Protein AF-A0A3P7J684-F1 (afdb_monomer_lite)

Organism: Strongylus vulgaris (NCBI:txid40348)

Structure (mmCIF, N/CA/C/O backbone):
data_AF-A0A3P7J684-F1
#
_entry.id   AF-A0A3P7J684-F1
#
loop_
_atom_site.group_PDB
_atom_site.id
_atom_site.type_symbol
_atom_site.label_atom_id
_atom_site.label_alt_id
_atom_site.label_comp_id
_atom_site.label_asym_id
_atom_site.label_entity_id
_atom_site.label_seq_id
_atom_site.pdbx_PDB_ins_code
_atom_site.Cartn_x
_atom_site.Cartn_y
_atom_site.Cartn_z
_atom_site.occupancy
_atom_site.B_iso_or_equiv
_atom_site.auth_seq_id
_atom_site.auth_comp_id
_atom_site.auth_asym_id
_atom_site.auth_atom_id
_atom_site.pdbx_PDB_model_num
ATOM 1 N N . MET A 1 1 ? 25.176 0.300 -1.828 1.00 60.97 1 MET A N 1
ATOM 2 C CA . MET A 1 1 ? 23.854 -0.356 -1.733 1.00 60.97 1 MET A CA 1
ATOM 3 C C . MET A 1 1 ? 22.880 0.026 -2.860 1.00 60.97 1 MET A C 1
ATOM 5 O O . MET A 1 1 ? 22.670 -0.800 -3.734 1.00 60.97 1 MET A O 1
ATOM 9 N N . ILE A 1 2 ? 22.306 1.243 -2.920 1.00 75.31 2 ILE A N 1
ATOM 10 C CA . ILE A 1 2 ? 21.299 1.603 -3.959 1.00 75.31 2 ILE A CA 1
ATOM 11 C C . ILE A 1 2 ? 21.864 1.549 -5.388 1.00 75.31 2 ILE A C 1
ATOM 13 O O . ILE A 1 2 ? 21.272 0.940 -6.278 1.00 75.31 2 ILE A O 1
ATOM 17 N N . ILE A 1 3 ? 23.039 2.149 -5.603 1.00 76.88 3 ILE A N 1
ATOM 18 C CA . ILE A 1 3 ? 23.685 2.168 -6.923 1.00 76.88 3 ILE A CA 1
ATOM 19 C C . ILE A 1 3 ? 24.099 0.766 -7.370 1.00 76.88 3 ILE A C 1
ATOM 21 O O . ILE A 1 3 ? 23.879 0.418 -8.524 1.00 76.88 3 ILE A O 1
ATOM 25 N N . GLU A 1 4 ? 24.614 -0.065 -6.465 1.00 80.06 4 GLU A N 1
ATOM 26 C CA . GLU A 1 4 ? 24.932 -1.471 -6.756 1.00 80.06 4 GLU A CA 1
ATOM 27 C C . GLU A 1 4 ? 23.680 -2.245 -7.187 1.00 80.06 4 GLU A C 1
ATOM 29 O O . GLU A 1 4 ? 23.709 -2.929 -8.207 1.00 80.06 4 GLU A O 1
ATOM 34 N N . GLY A 1 5 ? 22.548 -2.052 -6.497 1.00 78.25 5 GLY A N 1
ATOM 35 C CA . GLY A 1 5 ? 21.267 -2.644 -6.892 1.00 78.25 5 GLY A CA 1
ATOM 36 C C . GLY A 1 5 ? 20.813 -2.225 -8.296 1.00 78.25 5 GLY A C 1
ATOM 37 O O . GLY A 1 5 ? 20.325 -3.051 -9.063 1.00 78.25 5 GLY A O 1
ATOM 38 N N . CYS A 1 6 ? 21.028 -0.964 -8.682 1.00 84.81 6 CYS A N 1
ATOM 39 C CA . CYS A 1 6 ? 20.694 -0.480 -10.029 1.00 84.81 6 CYS A CA 1
ATOM 40 C C . CYS A 1 6 ? 21.642 -1.012 -11.114 1.00 84.81 6 CYS A C 1
ATOM 42 O O . CYS A 1 6 ? 21.224 -1.252 -12.253 1.00 84.81 6 CYS A O 1
ATOM 44 N N . LEU A 1 7 ? 22.924 -1.175 -10.779 1.00 87.19 7 LEU A N 1
ATOM 45 C CA . LEU A 1 7 ? 23.930 -1.732 -11.683 1.00 87.19 7 LEU A CA 1
ATOM 46 C C . LEU A 1 7 ? 23.705 -3.228 -11.920 1.00 87.19 7 LEU A C 1
ATOM 48 O O . LEU A 1 7 ? 23.900 -3.682 -13.043 1.00 87.19 7 LEU A O 1
ATOM 52 N N . ARG A 1 8 ? 23.200 -3.953 -10.916 1.00 93.88 8 ARG A N 1
ATOM 53 C CA . ARG A 1 8 ? 22.817 -5.365 -11.036 1.00 93.88 8 ARG A CA 1
ATOM 54 C C . ARG A 1 8 ? 21.613 -5.589 -11.955 1.00 93.88 8 ARG A C 1
ATOM 56 O O . ARG A 1 8 ? 21.495 -6.637 -12.577 1.00 93.88 8 ARG A O 1
ATOM 63 N N . CYS A 1 9 ? 20.711 -4.611 -12.066 1.00 95.94 9 CYS A N 1
ATOM 64 C CA . CYS A 1 9 ? 19.545 -4.726 -12.939 1.00 95.94 9 CYS A CA 1
ATOM 65 C C . CYS A 1 9 ? 19.956 -4.899 -14.412 1.00 95.94 9 CYS A C 1
ATOM 67 O O . CYS A 1 9 ? 20.604 -4.019 -14.989 1.00 95.94 9 CYS A O 1
ATOM 69 N N . LEU A 1 10 ? 19.473 -5.985 -15.031 1.00 96.25 10 LEU A N 1
ATOM 70 C CA . LEU A 1 10 ? 19.730 -6.349 -16.432 1.00 96.25 10 LEU A CA 1
ATOM 71 C C . LEU A 1 10 ? 19.114 -5.388 -17.457 1.00 96.25 10 LEU A C 1
ATOM 73 O O . LEU A 1 10 ? 19.461 -5.451 -18.632 1.00 96.25 10 LEU A O 1
ATOM 77 N N . LYS A 1 11 ? 18.186 -4.515 -17.037 1.00 95.94 11 LYS A N 1
ATOM 78 C CA . LYS A 1 11 ? 17.491 -3.557 -17.920 1.00 95.94 11 LYS A CA 1
ATOM 79 C C . LYS A 1 11 ? 16.834 -4.263 -19.121 1.00 95.94 11 LYS A C 1
ATOM 81 O O . LYS A 1 11 ? 16.956 -3.818 -20.264 1.00 95.94 11 LYS A O 1
ATOM 86 N N . CYS A 1 12 ? 16.149 -5.372 -18.831 1.00 97.62 12 CYS A N 1
ATOM 87 C CA . CYS A 1 12 ? 15.554 -6.289 -19.804 1.00 97.62 12 CYS A CA 1
ATOM 88 C C . CYS A 1 12 ? 14.721 -5.562 -20.869 1.00 97.62 12 CYS A C 1
ATOM 90 O O . CYS A 1 12 ? 13.984 -4.628 -20.558 1.00 97.62 12 CYS A O 1
ATOM 92 N N . ALA A 1 13 ? 14.795 -6.013 -22.120 1.00 96.50 13 ALA A N 1
ATOM 93 C CA . ALA A 1 13 ? 13.769 -5.683 -23.105 1.00 96.50 13 ALA A CA 1
ATOM 94 C C . ALA A 1 13 ? 12.439 -6.346 -22.710 1.00 96.50 13 ALA A C 1
ATOM 96 O O . ALA A 1 13 ? 12.461 -7.422 -22.116 1.00 96.50 13 ALA A O 1
ATOM 97 N N . ASP A 1 14 ? 11.315 -5.691 -23.025 1.00 95.75 14 ASP A N 1
ATOM 98 C CA . ASP A 1 14 ? 9.961 -6.209 -22.775 1.00 95.75 14 ASP A CA 1
ATOM 99 C C . ASP A 1 14 ? 9.784 -6.771 -21.346 1.00 95.75 14 ASP A C 1
ATOM 101 O O . ASP A 1 14 ? 9.411 -7.926 -21.123 1.00 95.75 14 ASP A O 1
ATOM 105 N N . ALA A 1 15 ? 10.176 -5.954 -20.364 1.00 97.88 15 ALA A N 1
ATOM 106 C CA . ALA A 1 15 ? 10.492 -6.421 -19.024 1.00 97.88 15 ALA A CA 1
ATOM 107 C C . ALA A 1 15 ? 9.270 -7.052 -18.315 1.00 97.88 15 ALA A C 1
ATOM 109 O O . ALA A 1 15 ? 8.249 -6.382 -18.133 1.00 97.88 15 ALA A O 1
ATOM 110 N N . PRO A 1 16 ? 9.365 -8.302 -17.821 1.00 98.19 16 PRO A N 1
ATOM 111 C CA . PRO A 1 16 ? 8.244 -8.970 -17.147 1.00 98.19 16 PRO A CA 1
ATOM 112 C C . PRO A 1 16 ? 7.826 -8.274 -15.845 1.00 98.19 16 PRO A C 1
ATOM 114 O O . PRO A 1 16 ? 6.645 -8.268 -15.494 1.00 98.19 16 PRO A O 1
ATOM 117 N N . CYS A 1 17 ? 8.767 -7.602 -15.177 1.00 98.00 17 CYS A N 1
ATOM 118 C CA . CYS A 1 17 ? 8.484 -6.800 -13.992 1.00 98.00 17 CYS A CA 1
ATOM 119 C C . CYS A 1 17 ? 7.581 -5.589 -14.278 1.00 98.00 17 CYS A C 1
ATOM 121 O O . CYS A 1 17 ? 6.798 -5.209 -13.410 1.00 98.00 17 CYS A O 1
ATOM 123 N N . GLN A 1 18 ? 7.650 -5.008 -15.483 1.00 98.38 18 GLN A N 1
ATOM 124 C CA . GLN A 1 18 ? 6.727 -3.956 -15.914 1.00 98.38 18 GLN A CA 1
ATOM 125 C C . GLN A 1 18 ? 5.336 -4.535 -16.176 1.00 98.38 18 GLN A C 1
ATOM 127 O O . GLN A 1 18 ? 4.361 -3.980 -15.688 1.00 98.38 18 GLN A O 1
ATOM 132 N N . LYS A 1 19 ? 5.246 -5.678 -16.870 1.00 98.00 19 LYS A N 1
ATOM 133 C CA . LYS A 1 19 ? 3.968 -6.357 -17.173 1.00 98.00 19 LYS A CA 1
ATOM 134 C C . LYS A 1 19 ? 3.208 -6.818 -15.930 1.00 98.00 19 LYS A C 1
ATOM 136 O O . LYS A 1 19 ? 1.987 -6.902 -15.948 1.00 98.00 19 LYS A O 1
ATOM 141 N N . SER A 1 20 ? 3.937 -7.145 -14.867 1.00 98.00 20 SER A N 1
ATOM 142 C CA . SER A 1 20 ? 3.359 -7.570 -13.587 1.00 98.00 20 SER A CA 1
ATOM 143 C C . SER A 1 20 ? 3.104 -6.395 -12.638 1.00 98.00 20 SER A C 1
ATOM 145 O O . SER A 1 20 ? 2.649 -6.589 -11.512 1.00 98.00 20 SER A O 1
ATOM 147 N N . CYS A 1 21 ? 3.413 -5.165 -13.059 1.00 98.06 21 CYS A N 1
ATOM 148 C CA . CYS A 1 21 ? 3.085 -3.959 -12.316 1.00 98.06 21 CYS A CA 1
ATOM 149 C C . CYS A 1 21 ? 1.672 -3.491 -12.702 1.00 98.06 21 CYS A C 1
ATOM 151 O O . CYS A 1 21 ? 1.448 -3.169 -13.865 1.00 98.06 21 CYS A O 1
ATOM 153 N N . PRO A 1 22 ? 0.727 -3.342 -11.755 1.00 97.81 22 PRO A N 1
ATOM 154 C CA . PRO A 1 22 ? -0.636 -2.910 -12.080 1.00 97.81 22 PRO A CA 1
ATOM 155 C C . PRO A 1 22 ? -0.728 -1.537 -12.761 1.00 97.81 22 PRO A C 1
ATOM 157 O O . PRO A 1 22 ? -1.677 -1.275 -13.493 1.00 97.81 22 PRO A O 1
ATOM 160 N N . THR A 1 23 ? 0.248 -0.656 -12.525 1.00 97.06 23 THR A N 1
ATOM 161 C CA . THR A 1 23 ? 0.340 0.659 -13.179 1.00 97.06 23 THR A CA 1
ATOM 162 C C . THR A 1 23 ? 1.294 0.664 -14.374 1.00 97.06 23 THR A C 1
ATOM 164 O O . THR A 1 23 ? 1.588 1.732 -14.892 1.00 97.06 23 THR A O 1
ATOM 167 N N . GLN A 1 24 ? 1.803 -0.499 -14.797 1.00 97.38 24 GLN A N 1
ATOM 168 C CA . GLN A 1 24 ? 2.687 -0.666 -15.957 1.00 97.38 24 GLN A CA 1
ATOM 169 C C . GLN A 1 24 ? 3.950 0.214 -15.922 1.00 97.38 24 GLN A C 1
ATOM 171 O O . GLN A 1 24 ? 4.444 0.621 -16.974 1.00 97.38 24 GLN A O 1
ATOM 176 N N . LEU A 1 25 ? 4.485 0.474 -14.718 1.00 96.88 25 LEU A N 1
ATOM 177 C CA . LEU A 1 25 ? 5.679 1.304 -14.519 1.00 96.88 25 LEU A CA 1
ATOM 178 C C . LEU A 1 25 ? 6.837 0.833 -15.399 1.00 96.88 25 LEU A C 1
ATOM 180 O O . LEU A 1 25 ? 7.193 -0.348 -15.366 1.00 96.88 25 LEU A O 1
ATOM 184 N N . ASP A 1 26 ? 7.487 1.755 -16.109 1.00 97.19 26 ASP A N 1
ATOM 185 C CA . ASP A 1 26 ? 8.707 1.450 -16.865 1.00 97.19 26 ASP A CA 1
ATOM 186 C C . ASP A 1 26 ? 9.909 1.245 -15.921 1.00 97.19 26 ASP A C 1
ATOM 188 O O . ASP A 1 26 ? 10.748 2.126 -15.695 1.00 97.19 26 ASP A O 1
ATOM 192 N N . VAL A 1 27 ? 9.973 0.041 -15.341 1.00 97.00 27 VAL A N 1
ATOM 193 C CA . VAL A 1 27 ? 11.008 -0.379 -14.384 1.00 97.00 27 VAL A CA 1
ATOM 194 C C . VAL A 1 27 ? 12.403 -0.260 -14.981 1.00 97.00 27 VAL A C 1
ATOM 196 O O . VAL A 1 27 ? 13.345 0.168 -14.307 1.00 97.00 27 VAL A O 1
ATOM 199 N N . LYS A 1 28 ? 12.545 -0.607 -16.262 1.00 96.19 28 LYS A N 1
ATOM 200 C CA . LYS A 1 28 ? 13.815 -0.495 -16.976 1.00 96.19 28 LYS A CA 1
ATOM 201 C C . LYS A 1 28 ? 14.270 0.959 -17.004 1.00 96.19 28 LYS A C 1
ATOM 203 O O . LYS A 1 28 ? 15.424 1.240 -16.663 1.00 96.19 28 LYS A O 1
ATOM 208 N N . ALA A 1 29 ? 13.396 1.866 -17.430 1.00 94.81 29 ALA A N 1
ATOM 209 C CA . ALA A 1 29 ? 13.752 3.257 -17.637 1.00 94.81 29 ALA A CA 1
ATOM 210 C C . ALA A 1 29 ? 14.079 3.962 -16.319 1.00 94.81 29 ALA A C 1
ATOM 212 O O . ALA A 1 29 ? 15.140 4.588 -16.234 1.00 94.81 29 ALA A O 1
ATOM 213 N N . PHE A 1 30 ? 13.264 3.801 -15.269 1.00 94.50 30 PHE A N 1
ATOM 214 C CA . PHE A 1 30 ? 13.544 4.502 -14.013 1.00 94.50 30 PHE A CA 1
ATOM 215 C C . PHE A 1 30 ? 14.808 3.974 -13.326 1.00 94.50 30 PHE A C 1
ATOM 217 O O . PHE A 1 30 ? 15.614 4.776 -12.856 1.00 94.50 30 PHE A O 1
ATOM 224 N N . ILE A 1 31 ? 15.063 2.657 -13.327 1.00 94.62 31 ILE A N 1
ATOM 225 C CA . ILE A 1 31 ? 16.311 2.111 -12.760 1.00 94.62 31 ILE A CA 1
ATOM 226 C C . ILE A 1 31 ? 17.522 2.579 -13.575 1.00 94.62 31 ILE A C 1
ATOM 228 O O . ILE A 1 31 ? 18.570 2.897 -13.007 1.00 94.62 31 ILE A O 1
ATOM 232 N N . THR A 1 32 ? 17.377 2.684 -14.899 1.00 93.06 32 THR A N 1
ATOM 233 C CA . THR A 1 32 ? 18.419 3.252 -15.766 1.00 93.06 32 THR A CA 1
ATOM 234 C C . THR A 1 32 ? 18.719 4.700 -15.380 1.00 93.06 32 THR A C 1
ATOM 236 O O . THR A 1 32 ? 19.885 5.046 -15.187 1.00 93.06 32 THR A O 1
ATOM 239 N N . SER A 1 33 ? 17.686 5.520 -15.167 1.00 90.12 33 SER A N 1
ATOM 240 C CA . SER A 1 33 ? 17.821 6.907 -14.703 1.00 90.12 33 SER A CA 1
ATOM 241 C C . SER A 1 33 ? 18.553 7.009 -13.359 1.00 90.12 33 SER A C 1
ATOM 243 O O . SER A 1 33 ? 19.437 7.854 -13.220 1.00 90.12 33 SER A O 1
ATOM 245 N N . ILE A 1 34 ? 18.280 6.110 -12.405 1.00 87.44 34 ILE A N 1
ATOM 246 C CA . ILE A 1 34 ? 19.010 6.052 -11.122 1.00 87.44 34 ILE A CA 1
ATOM 247 C C . ILE A 1 34 ? 20.487 5.671 -11.340 1.00 87.44 34 ILE A C 1
ATOM 249 O O . ILE A 1 34 ? 21.373 6.233 -10.696 1.00 87.44 34 ILE A O 1
ATOM 253 N N . SER A 1 35 ? 20.770 4.729 -12.248 1.00 84.38 35 SER A N 1
ATOM 254 C CA . SER A 1 35 ? 22.137 4.253 -12.516 1.00 84.38 35 SER A CA 1
ATOM 255 C C . SER A 1 35 ? 23.008 5.235 -13.308 1.00 84.38 35 SER A C 1
ATOM 257 O O . SER A 1 35 ? 24.235 5.206 -13.187 1.00 84.38 35 SER A O 1
ATOM 259 N N . ASN A 1 36 ? 22.396 6.112 -14.108 1.00 78.50 36 ASN A N 1
ATOM 260 C CA . ASN A 1 36 ? 23.119 7.027 -14.983 1.00 78.50 36 ASN A CA 1
ATOM 261 C C . ASN A 1 36 ? 23.748 8.179 -14.188 1.00 78.50 36 ASN A C 1
ATOM 263 O O . ASN A 1 36 ? 23.069 8.924 -13.478 1.00 78.50 36 ASN A O 1
ATOM 267 N N . LYS A 1 37 ? 25.060 8.368 -14.362 1.00 62.38 37 LYS A N 1
ATOM 268 C CA . LYS A 1 37 ? 25.759 9.592 -13.951 1.00 62.38 37 LYS A CA 1
ATOM 269 C C . LYS A 1 37 ? 25.415 10.685 -14.967 1.00 62.38 37 LYS A C 1
ATOM 271 O O . LYS A 1 37 ? 25.600 10.471 -16.162 1.00 62.38 37 LYS A O 1
ATOM 276 N N . GLY A 1 38 ? 24.904 11.829 -14.516 1.00 53.78 38 GLY A N 1
ATOM 277 C CA . GLY A 1 38 ? 24.641 12.970 -15.392 1.00 53.78 38 GLY A CA 1
ATOM 278 C C . GLY A 1 38 ? 25.913 13.456 -16.096 1.00 53.78 38 GLY A C 1
ATOM 279 O O . GLY A 1 38 ? 27.004 13.413 -15.527 1.00 53.78 38 GLY A O 1
ATOM 280 N N . SER A 1 39 ? 25.759 13.918 -17.338 1.00 43.47 39 SER A N 1
ATOM 281 C CA . SER A 1 39 ? 26.811 14.536 -18.150 1.00 43.47 39 SER A CA 1
ATOM 282 C C . SER A 1 39 ? 26.615 16.050 -18.153 1.00 43.47 39 SER A C 1
ATOM 284 O O . SER A 1 39 ? 26.123 16.612 -19.126 1.00 43.47 39 SER A O 1
ATOM 286 N N . LEU A 1 40 ? 26.958 16.718 -17.053 1.00 46.69 40 LEU A N 1
ATOM 287 C CA . LEU A 1 40 ? 27.169 18.164 -17.059 1.00 46.69 40 LEU A CA 1
ATOM 288 C C . LEU A 1 40 ? 28.547 18.446 -16.460 1.00 46.69 40 LEU A C 1
ATOM 290 O O . LEU A 1 40 ? 28.937 17.841 -15.465 1.00 46.69 40 LEU A O 1
ATOM 294 N N . TYR A 1 41 ? 29.270 19.374 -17.085 1.00 48.28 41 TYR A N 1
ATOM 295 C CA . TYR A 1 41 ? 30.654 19.786 -16.802 1.00 48.28 41 TYR A CA 1
ATOM 296 C C . TYR A 1 41 ? 30.892 20.272 -15.352 1.00 48.28 41 TYR A C 1
ATOM 298 O O . TYR A 1 41 ? 32.017 20.554 -14.954 1.00 48.28 41 TYR A O 1
ATOM 306 N N . ILE A 1 42 ? 29.834 20.354 -14.541 1.00 47.09 42 ILE A N 1
ATOM 307 C CA . ILE A 1 42 ? 29.836 20.865 -13.176 1.00 47.09 42 ILE A CA 1
ATOM 308 C C . ILE A 1 42 ? 28.996 19.893 -12.326 1.00 47.09 42 ILE A C 1
ATOM 310 O O . ILE A 1 42 ? 27.776 19.971 -12.293 1.00 47.09 42 ILE A O 1
ATOM 314 N N . GLN A 1 43 ? 29.682 18.963 -11.654 1.00 39.78 43 GLN A N 1
ATOM 315 C CA . GLN A 1 43 ? 29.180 18.001 -10.655 1.00 39.78 43 GLN A CA 1
ATOM 316 C C . GLN A 1 43 ? 28.363 16.777 -11.137 1.00 39.78 43 GLN A C 1
ATOM 318 O O . GLN A 1 43 ? 27.332 16.849 -11.800 1.00 39.78 43 GLN A O 1
ATOM 323 N N . ARG A 1 44 ? 28.843 15.599 -10.707 1.00 48.50 44 ARG A N 1
ATOM 324 C CA . ARG A 1 44 ? 28.264 14.259 -10.895 1.00 48.50 44 ARG A CA 1
ATOM 325 C C . ARG A 1 44 ? 26.947 14.092 -10.117 1.00 48.50 44 ARG A C 1
ATOM 327 O O . ARG A 1 44 ? 26.946 13.474 -9.056 1.00 48.50 44 ARG A O 1
ATOM 334 N N . PHE A 1 45 ? 25.830 14.577 -10.644 1.00 55.31 45 PHE A N 1
ATOM 335 C CA . PHE A 1 45 ? 24.510 14.230 -10.108 1.00 55.31 45 PHE A CA 1
ATOM 336 C C . PHE A 1 45 ? 23.923 13.032 -10.864 1.00 55.31 45 PHE A C 1
ATOM 338 O O . PHE A 1 45 ? 23.897 13.008 -12.094 1.00 55.31 45 PHE A O 1
ATOM 345 N N . GLN A 1 46 ? 23.489 12.002 -10.137 1.00 67.00 46 GLN A N 1
ATOM 346 C CA . GLN A 1 46 ? 22.661 10.934 -10.705 1.00 67.00 46 GLN A CA 1
ATOM 347 C C . GLN A 1 46 ? 21.271 11.476 -11.067 1.00 67.00 46 GLN A C 1
ATOM 349 O O . GLN A 1 46 ? 20.755 12.374 -10.397 1.00 67.00 46 GLN A O 1
ATOM 354 N N . ASN A 1 47 ? 20.650 10.936 -12.120 1.00 80.75 47 ASN A N 1
ATOM 355 C CA . ASN A 1 47 ? 19.365 11.424 -12.637 1.00 80.75 47 ASN A CA 1
ATOM 356 C C . ASN A 1 47 ? 18.158 10.899 -11.831 1.00 80.75 47 ASN A C 1
ATOM 358 O O . ASN A 1 47 ? 17.230 10.285 -12.365 1.00 80.75 47 ASN A O 1
ATOM 362 N N . TYR A 1 48 ? 18.160 11.157 -10.524 1.00 84.69 48 TYR A N 1
ATOM 363 C CA . TYR A 1 48 ? 17.073 10.771 -9.623 1.00 84.69 48 TYR A CA 1
ATOM 364 C C . TYR A 1 48 ? 15.768 11.491 -9.957 1.00 84.69 48 TYR A C 1
ATOM 366 O O . TYR A 1 48 ? 14.704 10.882 -9.925 1.00 84.69 48 TYR A O 1
ATOM 374 N N . TYR A 1 49 ? 15.850 12.760 -10.366 1.00 83.94 49 TYR A N 1
ATOM 375 C CA . TYR A 1 49 ? 14.684 13.516 -10.816 1.00 83.94 49 TYR A CA 1
ATOM 376 C C . TYR A 1 49 ? 14.020 12.872 -12.042 1.00 83.94 49 TYR A C 1
ATOM 378 O O . TYR A 1 49 ? 12.799 12.736 -12.083 1.00 83.94 49 TYR A O 1
ATOM 386 N N . GLY A 1 50 ? 14.810 12.426 -13.025 1.00 86.88 50 GLY A N 1
ATOM 387 C CA . GLY A 1 50 ? 14.299 11.700 -14.187 1.00 86.88 50 GLY A CA 1
ATOM 388 C C . GLY A 1 50 ? 13.624 10.386 -13.802 1.00 86.88 50 GLY A C 1
ATOM 389 O O . GLY A 1 50 ? 12.536 10.103 -14.301 1.00 86.88 50 GLY A O 1
ATOM 390 N N . ALA A 1 51 ? 14.210 9.636 -12.863 1.00 90.75 51 ALA A N 1
ATOM 391 C CA . ALA A 1 51 ? 13.602 8.417 -12.330 1.00 90.75 51 ALA A CA 1
ATOM 392 C C . ALA A 1 51 ? 12.263 8.705 -11.631 1.00 90.75 51 ALA A C 1
ATOM 394 O O . ALA A 1 51 ? 11.256 8.072 -11.940 1.00 90.75 51 ALA A O 1
ATOM 395 N N . ALA A 1 52 ? 12.224 9.706 -10.748 1.00 90.62 52 ALA A N 1
ATOM 396 C CA . ALA A 1 52 ? 11.009 10.122 -10.052 1.00 90.62 52 ALA A CA 1
ATOM 397 C C . ALA A 1 52 ? 9.917 10.562 -11.032 1.00 90.62 52 ALA A C 1
ATOM 399 O O . ALA A 1 52 ? 8.759 10.185 -10.883 1.00 90.62 52 ALA A O 1
ATOM 400 N N . ARG A 1 53 ? 10.283 11.332 -12.065 1.00 90.56 53 ARG A N 1
ATOM 401 C CA . ARG A 1 53 ? 9.354 11.791 -13.102 1.00 90.56 53 ARG A CA 1
ATOM 402 C C . ARG A 1 53 ? 8.749 10.625 -13.884 1.00 90.56 53 ARG A C 1
ATOM 404 O O . ARG A 1 53 ? 7.553 10.666 -14.151 1.00 90.56 53 ARG A O 1
ATOM 411 N N . GLN A 1 54 ? 9.550 9.616 -14.227 1.00 92.12 54 GLN A N 1
ATOM 412 C CA . GLN A 1 54 ? 9.077 8.394 -14.889 1.00 92.12 54 GLN A CA 1
ATOM 413 C C . GLN A 1 54 ? 8.140 7.591 -13.984 1.00 92.12 54 GLN A C 1
ATOM 415 O O . GLN A 1 54 ? 7.089 7.149 -14.417 1.00 92.12 54 GLN A O 1
ATOM 420 N N . ILE A 1 55 ? 8.463 7.454 -12.699 1.00 94.94 55 ILE A N 1
ATOM 421 C CA . ILE A 1 55 ? 7.577 6.745 -11.769 1.00 94.94 55 ILE A CA 1
ATOM 422 C C . ILE A 1 55 ? 6.244 7.491 -11.616 1.00 94.94 55 ILE A C 1
ATOM 424 O O . ILE A 1 55 ? 5.168 6.900 -11.694 1.00 94.94 55 ILE A O 1
ATOM 428 N N . LEU A 1 56 ? 6.307 8.807 -11.407 1.00 93.31 56 LEU A N 1
ATOM 429 C CA . LEU A 1 56 ? 5.131 9.632 -11.149 1.00 93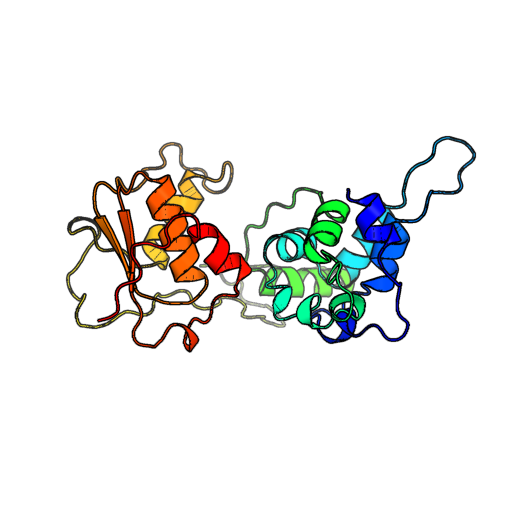.31 56 LEU A CA 1
ATOM 430 C C . LEU A 1 56 ? 4.270 9.857 -12.398 1.00 93.31 56 LEU A C 1
ATOM 432 O O . LEU A 1 56 ? 3.097 10.208 -12.244 1.00 93.31 56 LEU A O 1
ATOM 436 N N . SER A 1 57 ? 4.796 9.665 -13.616 1.00 92.56 57 SER A N 1
ATOM 437 C CA . SER A 1 57 ? 3.976 9.728 -14.833 1.00 92.56 57 SER A CA 1
ATOM 438 C C . SER A 1 57 ? 2.929 8.624 -14.852 1.00 92.56 57 SER A C 1
ATOM 440 O O . SER A 1 57 ? 1.772 8.915 -15.152 1.00 92.56 57 SER A O 1
ATOM 442 N N . ASP A 1 58 ? 3.294 7.418 -14.427 1.00 94.38 58 ASP A N 1
ATOM 443 C CA . ASP A 1 58 ? 2.404 6.255 -14.501 1.00 94.38 58 ASP A CA 1
ATOM 444 C C . ASP A 1 58 ? 1.674 6.022 -13.172 1.00 94.38 58 ASP A C 1
ATOM 446 O O . ASP A 1 58 ? 0.537 5.554 -13.143 1.00 94.38 58 ASP A O 1
ATOM 450 N N . ASN A 1 59 ? 2.303 6.395 -12.053 1.00 95.19 59 ASN A N 1
ATOM 451 C CA . ASN A 1 59 ? 1.754 6.211 -10.718 1.00 95.19 59 ASN A CA 1
ATOM 452 C C . ASN A 1 59 ? 1.911 7.479 -9.855 1.00 95.19 59 ASN A C 1
ATOM 454 O O . ASN A 1 59 ? 2.967 7.694 -9.252 1.00 95.19 59 ASN A O 1
ATOM 458 N N . PRO A 1 60 ? 0.846 8.291 -9.699 1.00 92.94 60 PRO A N 1
ATOM 459 C CA . PRO A 1 60 ? 0.857 9.483 -8.845 1.00 92.94 60 PRO A CA 1
ATOM 460 C C . PRO A 1 60 ? 1.201 9.217 -7.367 1.00 92.94 60 PRO A C 1
ATOM 462 O O . PRO A 1 60 ? 1.539 10.144 -6.635 1.00 92.94 60 PRO A O 1
ATOM 465 N N . LEU A 1 61 ? 1.129 7.959 -6.921 1.00 93.69 61 LEU A N 1
ATOM 466 C CA . LEU A 1 61 ? 1.422 7.510 -5.558 1.00 93.69 61 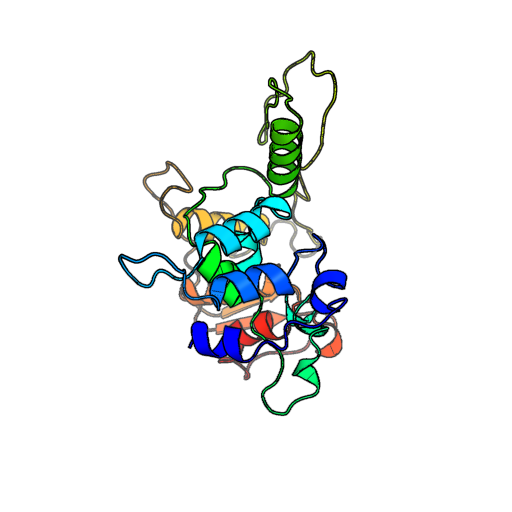LEU A CA 1
ATOM 467 C C . LEU A 1 61 ? 2.756 6.750 -5.485 1.00 93.69 61 LEU A C 1
ATOM 469 O O . LEU A 1 61 ? 2.939 5.893 -4.618 1.00 93.69 61 LEU A O 1
ATOM 473 N N . GLY A 1 62 ? 3.690 7.069 -6.389 1.00 93.88 62 GLY A N 1
ATOM 474 C CA . GLY A 1 62 ? 4.974 6.388 -6.560 1.00 93.88 62 GLY A CA 1
ATOM 475 C C . GLY A 1 62 ? 5.722 6.109 -5.255 1.00 93.88 62 GLY A C 1
ATOM 476 O O . GLY A 1 62 ? 6.112 4.968 -5.021 1.00 93.88 62 GLY A O 1
ATOM 477 N N . LEU A 1 63 ? 5.854 7.099 -4.365 1.00 93.31 63 LEU A N 1
ATOM 478 C CA . LEU A 1 63 ? 6.526 6.910 -3.073 1.00 93.31 63 LEU A CA 1
ATOM 479 C C . LEU A 1 63 ? 5.801 5.895 -2.179 1.00 93.31 63 LEU A C 1
ATOM 481 O O . LEU A 1 63 ? 6.427 4.982 -1.649 1.00 93.31 63 LEU A O 1
ATOM 485 N N . THR A 1 64 ? 4.480 6.033 -2.022 1.00 92.81 64 THR A N 1
ATOM 486 C CA . THR A 1 64 ? 3.674 5.112 -1.211 1.00 92.81 64 THR A CA 1
ATOM 487 C C . THR A 1 64 ? 3.805 3.691 -1.741 1.00 92.81 64 THR A C 1
ATOM 489 O O . THR A 1 64 ? 4.167 2.797 -0.985 1.00 92.81 64 THR A O 1
ATOM 492 N N . CYS A 1 65 ? 3.599 3.490 -3.044 1.00 95.56 65 CYS A N 1
ATOM 493 C CA . CYS A 1 65 ? 3.729 2.179 -3.677 1.00 95.56 65 CYS A CA 1
ATOM 494 C C . CYS A 1 65 ? 5.142 1.595 -3.541 1.00 95.56 65 CYS A C 1
ATOM 496 O O . CYS A 1 65 ? 5.272 0.406 -3.276 1.00 95.56 65 CYS A O 1
ATOM 498 N N . GLY A 1 66 ? 6.195 2.414 -3.621 1.00 94.88 66 GLY A N 1
ATOM 499 C CA . GLY A 1 66 ? 7.566 1.952 -3.377 1.00 94.88 66 GLY A CA 1
ATOM 500 C C . GLY A 1 66 ? 7.774 1.380 -1.969 1.00 94.88 66 GLY A C 1
ATOM 501 O O . GLY A 1 66 ? 8.586 0.479 -1.794 1.00 94.88 66 GLY A O 1
ATOM 502 N N . MET A 1 67 ? 7.012 1.864 -0.980 1.00 93.62 67 MET A N 1
ATOM 503 C CA . MET A 1 67 ? 7.111 1.426 0.416 1.00 93.62 67 MET A CA 1
ATOM 504 C C . MET A 1 67 ? 6.204 0.247 0.778 1.00 93.62 67 MET A C 1
ATOM 506 O O . MET A 1 67 ? 6.574 -0.529 1.651 1.00 93.62 67 MET A O 1
ATOM 510 N N . ILE A 1 68 ? 5.009 0.144 0.181 1.00 94.62 68 ILE A N 1
ATOM 511 C CA . ILE A 1 68 ? 3.973 -0.803 0.644 1.00 94.62 68 ILE A CA 1
ATOM 512 C C . ILE A 1 68 ? 3.561 -1.857 -0.385 1.00 94.62 68 ILE A C 1
ATOM 514 O O . ILE A 1 68 ? 2.744 -2.716 -0.065 1.00 94.62 68 ILE A O 1
ATOM 518 N N . CYS A 1 69 ? 4.029 -1.779 -1.635 1.00 96.50 69 CYS A N 1
ATOM 519 C CA . CYS A 1 69 ? 3.611 -2.756 -2.636 1.00 96.50 69 CYS A CA 1
ATOM 520 C C . CYS A 1 69 ? 4.069 -4.173 -2.239 1.00 96.50 69 CYS A C 1
ATOM 522 O O . CYS A 1 69 ? 5.246 -4.352 -1.918 1.00 96.50 69 CYS A O 1
ATOM 524 N N . PRO A 1 70 ? 3.194 -5.191 -2.350 1.00 96.25 70 PRO A N 1
ATOM 525 C CA . PRO A 1 70 ? 3.559 -6.595 -2.169 1.00 96.25 70 PRO A CA 1
ATOM 526 C C . PRO A 1 70 ? 4.359 -7.073 -3.388 1.00 96.25 70 PRO A C 1
ATOM 528 O O . PRO A 1 70 ? 3.847 -7.734 -4.286 1.00 96.25 70 PRO A O 1
ATOM 531 N N . THR A 1 71 ? 5.608 -6.620 -3.502 1.00 97.56 71 THR A N 1
ATOM 532 C CA . THR A 1 71 ? 6.357 -6.722 -4.762 1.00 97.56 71 THR A CA 1
ATOM 533 C C . THR A 1 71 ? 6.653 -8.161 -5.193 1.00 97.56 71 THR A C 1
ATOM 535 O O . THR A 1 71 ? 6.748 -8.410 -6.397 1.00 97.56 71 THR A O 1
ATOM 538 N N . SER A 1 72 ? 6.753 -9.095 -4.246 1.00 96.44 72 SER A N 1
ATOM 539 C CA . SER A 1 72 ? 6.925 -10.536 -4.469 1.00 96.44 72 SER A CA 1
ATOM 540 C C . SER A 1 72 ? 5.769 -11.175 -5.233 1.00 96.44 72 SER A C 1
ATOM 542 O O . SER A 1 72 ? 6.012 -12.035 -6.069 1.00 96.44 72 SER A O 1
ATOM 544 N N . ASP A 1 73 ? 4.546 -10.683 -5.048 1.00 96.88 73 ASP A N 1
ATOM 545 C CA . ASP A 1 73 ? 3.368 -11.092 -5.825 1.00 96.88 73 ASP A CA 1
ATOM 546 C C . ASP A 1 73 ? 3.205 -10.283 -7.128 1.00 96.88 73 ASP A C 1
ATOM 548 O O . ASP A 1 73 ? 2.283 -10.521 -7.906 1.00 96.88 73 ASP A O 1
ATOM 552 N N . LEU A 1 74 ? 4.080 -9.300 -7.372 1.00 98.00 74 LEU A N 1
ATOM 553 C CA . LEU A 1 74 ? 3.979 -8.342 -8.475 1.00 98.00 74 LEU A CA 1
ATOM 554 C C . LEU A 1 74 ? 5.289 -8.265 -9.290 1.00 98.00 74 LEU A C 1
ATOM 556 O O . LEU A 1 74 ? 5.746 -9.229 -9.910 1.00 98.00 74 LEU A O 1
ATOM 560 N N . CYS A 1 75 ? 5.896 -7.077 -9.350 1.00 98.00 75 CYS A N 1
ATOM 561 C CA . CYS A 1 75 ? 7.028 -6.777 -10.219 1.00 98.00 75 CYS A CA 1
ATOM 562 C C . CYS A 1 75 ? 8.305 -7.549 -9.853 1.00 98.00 75 CYS A C 1
ATOM 564 O O . CYS A 1 75 ? 9.081 -7.894 -10.742 1.00 98.00 75 CYS A O 1
ATOM 566 N N . VAL A 1 76 ? 8.539 -7.827 -8.568 1.00 97.94 76 VAL A N 1
ATOM 567 C CA . VAL A 1 76 ? 9.725 -8.561 -8.104 1.00 97.94 76 VAL A CA 1
ATOM 568 C C . VAL A 1 76 ? 9.550 -10.058 -8.340 1.00 97.94 76 VAL A C 1
ATOM 570 O O . VAL A 1 76 ? 10.486 -10.678 -8.838 1.00 97.94 76 VAL A O 1
ATOM 573 N N . GLY A 1 77 ? 8.351 -10.608 -8.115 1.00 97.25 77 GLY A N 1
ATOM 574 C CA . GLY A 1 77 ? 8.047 -12.027 -8.370 1.00 97.25 77 GLY A CA 1
ATOM 575 C C . GLY A 1 77 ? 8.233 -12.476 -9.817 1.00 97.25 77 GLY A C 1
ATOM 576 O O . GLY A 1 77 ? 8.469 -13.648 -10.090 1.00 97.25 77 GLY A O 1
ATOM 577 N N . SER A 1 78 ? 8.171 -11.531 -10.754 1.00 97.75 78 SER A N 1
ATOM 578 C CA . SER A 1 78 ? 8.369 -11.758 -12.189 1.00 97.75 78 SER A CA 1
ATOM 579 C C . SER A 1 78 ? 9.740 -11.299 -12.699 1.00 97.75 78 SER A C 1
ATOM 581 O O . SER A 1 78 ? 9.991 -11.304 -13.903 1.00 97.75 78 SER A O 1
ATOM 583 N N . CYS A 1 79 ? 10.646 -10.862 -11.821 1.00 98.19 79 CYS A N 1
ATOM 584 C CA . CYS A 1 79 ? 11.961 -10.377 -12.227 1.00 98.19 79 CYS A CA 1
ATOM 585 C C . CYS A 1 79 ? 12.825 -11.521 -12.783 1.00 98.19 79 CYS A C 1
ATOM 587 O O . CYS A 1 79 ? 13.025 -12.526 -12.115 1.00 98.19 79 CYS A O 1
ATOM 589 N N . ASN A 1 80 ? 13.448 -11.337 -13.954 1.00 98.31 80 ASN A N 1
ATOM 590 C CA . ASN A 1 80 ? 14.331 -12.359 -14.543 1.00 98.31 80 ASN A CA 1
ATOM 591 C C . ASN A 1 80 ? 15.503 -12.768 -13.634 1.00 98.31 80 ASN A C 1
ATOM 593 O O . ASN A 1 80 ? 15.975 -13.897 -13.717 1.00 98.31 80 ASN A O 1
ATOM 597 N N . LEU A 1 81 ? 15.972 -11.872 -12.757 1.00 97.75 81 LEU A N 1
ATOM 598 C CA . LEU A 1 81 ? 17.048 -12.192 -11.814 1.00 97.75 81 LEU A CA 1
ATOM 599 C C . LEU A 1 81 ? 16.613 -13.128 -10.678 1.00 97.75 81 LEU A C 1
ATOM 601 O O . LEU A 1 81 ? 17.471 -13.634 -9.961 1.00 97.75 81 LEU A O 1
ATOM 605 N N . GLN A 1 82 ? 15.318 -13.440 -10.558 1.00 96.44 82 GLN A N 1
ATOM 606 C CA . GLN A 1 82 ? 14.840 -14.545 -9.726 1.00 96.44 82 GLN A CA 1
ATOM 607 C C . GLN A 1 82 ? 15.527 -15.875 -10.089 1.00 96.44 82 GLN A C 1
ATOM 609 O O . GLN A 1 82 ? 15.695 -16.727 -9.226 1.00 96.44 82 GLN A O 1
ATOM 614 N N . ALA A 1 83 ? 15.955 -16.043 -11.347 1.00 96.94 83 ALA A N 1
ATOM 615 C CA . ALA A 1 83 ? 16.673 -17.226 -11.825 1.00 96.94 83 ALA A CA 1
ATOM 616 C C . ALA A 1 83 ? 18.167 -17.260 -11.432 1.00 96.94 83 ALA A C 1
ATOM 618 O O . ALA A 1 83 ? 18.884 -18.163 -11.854 1.00 96.94 83 ALA A O 1
ATOM 619 N N . THR A 1 84 ? 18.654 -16.273 -10.674 1.00 97.12 84 THR A N 1
ATOM 620 C CA . THR A 1 84 ? 20.051 -16.190 -10.217 1.00 97.12 84 THR A CA 1
ATOM 621 C C . THR A 1 84 ? 20.148 -16.412 -8.714 1.00 97.12 84 THR A C 1
ATOM 623 O O . THR A 1 84 ? 19.203 -16.112 -7.987 1.00 97.12 84 THR A O 1
ATOM 626 N N . GLU A 1 85 ? 21.303 -16.876 -8.234 1.00 96.44 85 GLU A N 1
ATOM 627 C CA . GLU A 1 85 ? 21.546 -17.106 -6.800 1.00 96.44 85 GLU A CA 1
ATOM 628 C C . GLU A 1 85 ? 21.426 -15.819 -5.965 1.00 96.44 85 GLU A C 1
ATOM 630 O O . GLU A 1 85 ? 20.973 -15.855 -4.825 1.00 96.44 85 GLU A O 1
ATOM 635 N N . GLU A 1 86 ? 21.765 -14.663 -6.547 1.00 94.00 86 GLU A N 1
ATOM 636 C CA . GLU A 1 86 ? 21.636 -13.349 -5.900 1.00 94.00 86 GLU A CA 1
ATOM 637 C C . GLU A 1 86 ? 20.178 -12.859 -5.781 1.00 94.00 86 GLU A C 1
ATOM 639 O O . GLU A 1 86 ? 19.904 -11.873 -5.089 1.00 94.00 86 GLU A O 1
ATOM 644 N N . GLY A 1 87 ? 19.235 -13.515 -6.464 1.00 96.06 87 GLY A N 1
ATOM 645 C CA . GLY A 1 87 ? 17.806 -13.212 -6.403 1.00 96.06 87 GLY A CA 1
ATOM 646 C C . GLY A 1 87 ? 17.369 -11.958 -7.179 1.00 96.06 87 GLY A C 1
ATOM 647 O O . GLY A 1 87 ? 18.148 -11.337 -7.905 1.00 96.06 87 GLY A O 1
ATOM 648 N N . PRO A 1 88 ? 16.096 -11.549 -7.069 1.00 97.44 88 PRO A N 1
ATOM 649 C CA . PRO A 1 88 ? 15.511 -10.480 -7.878 1.00 97.44 88 PRO A CA 1
ATOM 650 C C . PRO A 1 88 ? 15.960 -9.079 -7.425 1.00 97.44 88 PRO A C 1
ATOM 652 O O . PRO A 1 88 ? 16.545 -8.900 -6.357 1.00 97.44 88 PRO A O 1
ATOM 655 N N . ILE A 1 89 ? 15.700 -8.049 -8.237 1.00 97.44 89 ILE A N 1
ATOM 656 C CA . ILE A 1 89 ? 15.973 -6.646 -7.865 1.00 97.44 89 ILE A CA 1
ATOM 657 C C . ILE A 1 89 ? 14.988 -6.178 -6.793 1.00 97.44 89 ILE A C 1
ATOM 659 O O . ILE A 1 89 ? 13.795 -6.424 -6.916 1.00 97.44 89 ILE A O 1
ATOM 663 N N . ASN A 1 90 ? 15.452 -5.408 -5.804 1.00 96.19 90 ASN A N 1
ATOM 664 C CA . ASN A 1 90 ? 14.569 -4.687 -4.880 1.00 96.19 90 ASN A CA 1
ATOM 665 C C . ASN A 1 90 ? 13.935 -3.461 -5.573 1.00 96.19 90 ASN A C 1
ATOM 667 O O . ASN A 1 90 ? 14.358 -2.322 -5.373 1.00 96.19 90 ASN A O 1
ATOM 671 N N . ILE A 1 91 ? 12.945 -3.705 -6.435 1.00 97.50 91 ILE A N 1
ATOM 672 C CA . ILE A 1 91 ? 12.302 -2.669 -7.259 1.00 97.50 91 ILE A CA 1
ATOM 673 C C . ILE A 1 91 ? 11.591 -1.632 -6.375 1.00 97.50 91 ILE A C 1
ATOM 675 O O . ILE A 1 91 ? 11.745 -0.435 -6.612 1.00 97.50 91 ILE A O 1
ATOM 679 N N . GLY A 1 92 ? 10.877 -2.077 -5.333 1.00 96.56 92 GLY A N 1
ATOM 680 C CA . GLY A 1 92 ? 10.168 -1.196 -4.398 1.00 96.56 92 GLY A CA 1
ATOM 681 C C . GLY A 1 92 ? 11.106 -0.217 -3.687 1.00 96.56 92 GLY A C 1
ATOM 682 O O . GLY A 1 92 ? 10.877 0.990 -3.725 1.00 96.56 92 GLY A O 1
ATOM 683 N N . GLY A 1 93 ? 12.231 -0.704 -3.154 1.00 94.38 93 GLY A N 1
ATOM 684 C CA . GLY A 1 93 ? 13.229 0.146 -2.497 1.00 94.38 93 GLY A CA 1
ATOM 685 C C . GLY A 1 93 ? 13.880 1.168 -3.436 1.00 94.38 93 GLY A C 1
ATOM 686 O O . GLY A 1 93 ? 14.120 2.307 -3.037 1.00 94.38 93 GLY A O 1
ATOM 687 N N . LEU A 1 94 ? 14.121 0.805 -4.703 1.00 94.12 94 LEU A N 1
ATOM 688 C CA . LEU A 1 94 ? 14.628 1.749 -5.711 1.00 94.12 94 LEU A CA 1
ATOM 689 C C . LEU A 1 94 ? 13.588 2.818 -6.075 1.00 94.12 94 LEU A C 1
ATOM 691 O O . LEU A 1 94 ? 13.936 3.990 -6.222 1.00 94.12 94 LEU A O 1
ATOM 695 N N . GLN A 1 95 ? 12.317 2.426 -6.183 1.00 95.25 95 GLN A N 1
ATOM 696 C CA . GLN A 1 95 ? 11.198 3.340 -6.409 1.00 95.25 95 GLN A CA 1
ATOM 697 C C . GLN A 1 95 ? 11.011 4.304 -5.229 1.00 95.25 95 GLN A C 1
ATOM 699 O O . GLN A 1 95 ? 10.891 5.511 -5.438 1.00 95.25 95 GLN A O 1
ATOM 704 N N . GLN A 1 96 ? 11.039 3.794 -3.995 1.00 93.75 96 GLN A N 1
ATOM 705 C CA . GLN A 1 96 ? 10.990 4.603 -2.777 1.00 93.75 96 GLN A CA 1
ATOM 706 C C . GLN A 1 96 ? 12.126 5.629 -2.760 1.00 93.75 96 GLN A C 1
ATOM 708 O O . GLN A 1 96 ? 11.876 6.810 -2.543 1.00 93.75 96 GLN A O 1
ATOM 713 N N . PHE A 1 97 ? 13.355 5.184 -3.029 1.00 90.44 97 PHE A N 1
ATOM 714 C CA . PHE A 1 97 ? 14.531 6.047 -3.049 1.00 90.44 97 PHE A CA 1
ATOM 715 C C . PHE A 1 97 ? 14.414 7.171 -4.087 1.00 90.44 97 PHE A C 1
ATOM 717 O O . PHE A 1 97 ? 14.709 8.324 -3.785 1.00 90.44 97 PHE A O 1
ATOM 724 N N . ALA A 1 98 ? 13.962 6.858 -5.305 1.00 89.06 98 ALA A N 1
ATOM 725 C CA . ALA A 1 98 ? 13.801 7.863 -6.354 1.00 89.06 98 ALA A CA 1
ATOM 726 C C . ALA A 1 98 ? 12.699 8.883 -6.026 1.00 89.06 98 ALA A C 1
ATOM 728 O O . ALA A 1 98 ? 12.829 10.059 -6.357 1.00 89.06 98 ALA A O 1
ATOM 729 N N . CYS A 1 99 ? 11.621 8.444 -5.378 1.00 87.69 99 CYS A N 1
ATOM 730 C CA . CYS A 1 99 ? 10.452 9.266 -5.088 1.00 87.69 99 CYS A CA 1
ATOM 731 C C . CYS A 1 99 ? 10.450 9.888 -3.687 1.00 87.69 99 CYS A C 1
ATOM 733 O O . CYS A 1 99 ? 9.369 10.293 -3.269 1.00 87.69 99 CYS A O 1
ATOM 735 N N . ASP A 1 100 ? 11.582 9.969 -2.972 1.00 78.69 100 ASP A N 1
ATOM 736 C CA . ASP A 1 100 ? 11.685 10.473 -1.584 1.00 78.69 100 ASP A CA 1
ATOM 737 C C . ASP A 1 100 ? 11.416 11.992 -1.453 1.00 78.69 100 ASP A C 1
ATOM 739 O O . ASP A 1 100 ? 12.218 12.797 -0.985 1.00 78.69 100 ASP A O 1
ATOM 743 N N . VAL A 1 101 ? 10.238 12.402 -1.911 1.00 59.78 101 VAL A N 1
ATOM 744 C CA . VAL A 1 101 ? 9.602 13.694 -1.725 1.00 59.78 101 VAL A CA 1
ATOM 745 C C . VAL A 1 101 ? 8.366 13.419 -0.881 1.00 59.78 101 VAL A C 1
ATOM 747 O O . VAL A 1 101 ? 7.458 12.693 -1.288 1.00 59.78 101 VAL A O 1
ATOM 750 N N . LYS A 1 102 ? 8.322 13.988 0.323 1.00 53.56 102 LYS A N 1
ATOM 751 C CA . LYS A 1 102 ? 7.215 13.783 1.264 1.00 53.56 102 LYS A CA 1
ATOM 752 C C . LYS A 1 102 ? 5.912 14.345 0.688 1.00 53.56 102 LYS A C 1
ATOM 754 O O . LYS A 1 102 ? 5.726 15.557 0.650 1.00 53.56 102 LYS A O 1
ATOM 759 N N . ILE A 1 103 ? 4.985 13.466 0.307 1.00 55.25 103 ILE A N 1
ATOM 760 C CA . ILE A 1 103 ? 3.612 13.838 -0.055 1.00 55.25 103 ILE A CA 1
ATOM 761 C C . ILE A 1 103 ? 2.705 13.518 1.136 1.00 55.25 103 ILE A C 1
ATOM 763 O O . ILE A 1 103 ? 2.606 12.369 1.565 1.00 55.25 103 ILE A O 1
ATOM 767 N N . SER A 1 104 ? 2.032 14.534 1.678 1.00 53.19 104 SER A N 1
ATOM 768 C CA . SER A 1 104 ? 0.954 14.322 2.647 1.00 53.19 104 SER A CA 1
ATOM 769 C C . SER A 1 104 ? -0.316 13.947 1.888 1.00 53.19 104 SER A C 1
ATOM 771 O O . SER A 1 104 ? -0.857 14.754 1.137 1.00 53.19 104 SER A O 1
ATOM 773 N N . GLN A 1 105 ? -0.780 12.711 2.059 1.00 64.19 105 GLN A N 1
ATOM 774 C CA . GLN A 1 105 ? -2.040 12.243 1.485 1.00 64.19 105 GLN A CA 1
ATOM 775 C C . GLN A 1 105 ? -3.144 12.355 2.531 1.00 64.19 105 GLN A C 1
ATOM 777 O O . GLN A 1 105 ? -3.000 11.860 3.649 1.00 64.19 105 GLN A O 1
ATOM 782 N N . ARG A 1 106 ? -4.246 13.012 2.164 1.00 65.12 106 ARG A N 1
ATOM 783 C CA . ARG A 1 106 ? -5.422 13.185 3.034 1.00 65.12 106 ARG A CA 1
ATOM 784 C C . ARG A 1 106 ? -6.668 12.451 2.532 1.00 65.12 106 ARG A C 1
ATOM 786 O O . ARG A 1 106 ? -7.619 12.329 3.291 1.00 65.12 106 ARG A O 1
ATOM 793 N N . CYS A 1 107 ? -6.643 11.957 1.294 1.00 81.88 107 CYS A N 1
ATOM 794 C CA . CYS A 1 107 ? -7.755 11.279 0.626 1.00 81.88 107 CYS A CA 1
ATOM 795 C C . CYS A 1 107 ? -7.322 9.890 0.137 1.00 81.88 107 CYS A C 1
ATOM 797 O O . CYS A 1 107 ? -6.129 9.588 0.068 1.00 81.88 107 CYS A O 1
ATOM 799 N N . GLY A 1 108 ? -8.290 9.042 -0.216 1.00 86.81 108 GLY A N 1
ATOM 800 C CA . GLY A 1 108 ? -8.021 7.685 -0.696 1.00 86.81 108 GLY A CA 1
ATOM 801 C C . GLY A 1 108 ? -7.200 7.627 -2.001 1.00 86.81 108 GLY A C 1
ATOM 802 O O . GLY A 1 108 ? -7.329 8.509 -2.857 1.00 86.81 108 GLY A O 1
ATOM 803 N N . PRO A 1 109 ? -6.396 6.563 -2.205 1.00 90.62 109 PRO A N 1
ATOM 804 C CA . PRO A 1 109 ? -5.474 6.447 -3.339 1.00 90.62 109 PRO A CA 1
ATOM 805 C C . PRO A 1 109 ? -6.180 6.437 -4.702 1.00 90.62 109 PRO A C 1
ATOM 807 O O . PRO A 1 109 ? -5.691 7.038 -5.658 1.00 90.62 109 PRO A O 1
ATOM 810 N N . ALA A 1 110 ? -7.358 5.810 -4.787 1.00 91.62 110 ALA A N 1
ATOM 811 C CA . ALA A 1 110 ? -8.149 5.755 -6.014 1.00 91.62 110 ALA A CA 1
ATOM 812 C C . ALA A 1 110 ? -8.574 7.160 -6.481 1.00 91.62 110 ALA A C 1
ATOM 814 O O . ALA A 1 110 ? -8.350 7.524 -7.635 1.00 91.62 110 ALA A O 1
ATOM 815 N N . SER A 1 111 ? -9.125 7.972 -5.571 1.00 91.81 111 SER A N 1
ATOM 816 C CA . SER A 1 111 ? -9.565 9.338 -5.875 1.00 91.81 111 SER A CA 1
ATOM 817 C C . SER A 1 111 ? -8.394 10.265 -6.192 1.00 91.81 111 SER A C 1
ATOM 819 O O . SER A 1 111 ? -8.498 11.063 -7.119 1.00 91.81 111 SER A O 1
ATOM 821 N N . ILE A 1 112 ? -7.263 10.137 -5.481 1.00 90.88 112 ILE A N 1
ATOM 822 C CA . ILE A 1 112 ? -6.051 10.919 -5.778 1.00 90.88 112 ILE A CA 1
ATOM 823 C C . ILE A 1 112 ? -5.530 10.595 -7.178 1.00 90.88 112 ILE A C 1
ATOM 825 O O . ILE A 1 112 ? -5.211 11.514 -7.931 1.00 90.88 112 ILE A O 1
ATOM 829 N N . SER A 1 113 ? -5.461 9.310 -7.540 1.00 93.12 113 SER A N 1
ATOM 830 C CA . SER A 1 113 ? -5.025 8.891 -8.875 1.00 93.12 113 SER A CA 1
ATOM 831 C C . SER A 1 113 ? -5.945 9.464 -9.956 1.00 93.12 113 SER A C 1
ATOM 833 O O . SER A 1 113 ? -5.480 10.177 -10.845 1.00 93.12 113 SER A O 1
ATOM 835 N N . CYS A 1 114 ? -7.259 9.254 -9.818 1.00 93.00 114 CYS A N 1
ATOM 836 C CA . CYS A 1 114 ? -8.267 9.763 -10.750 1.00 93.00 114 CYS A CA 1
ATOM 837 C C . CYS A 1 114 ? -8.161 11.286 -10.935 1.00 93.00 114 CYS A C 1
ATOM 839 O O . CYS A 1 114 ? -7.993 11.767 -12.056 1.00 93.00 114 CYS A O 1
ATOM 841 N N . ALA A 1 115 ? -8.162 12.043 -9.835 1.00 92.19 115 ALA A N 1
ATOM 842 C CA . ALA A 1 115 ? -8.059 13.497 -9.876 1.00 92.19 115 ALA A CA 1
ATOM 843 C C . ALA A 1 115 ? -6.737 13.977 -10.493 1.00 92.19 115 ALA A C 1
ATOM 845 O O . ALA A 1 115 ? -6.733 14.931 -11.268 1.00 92.19 115 ALA A O 1
ATOM 846 N N . SER A 1 116 ? -5.624 13.293 -10.203 1.00 92.19 116 SER A N 1
ATOM 847 C CA . SER A 1 116 ? -4.312 13.628 -10.768 1.00 92.19 116 SER A CA 1
ATOM 848 C C . SER A 1 116 ? -4.299 13.489 -12.288 1.00 92.19 116 SER A C 1
ATOM 850 O O . SER A 1 116 ? -3.778 14.363 -12.981 1.00 92.19 116 SER A O 1
ATOM 852 N N . PHE A 1 117 ? -4.876 12.413 -12.825 1.00 94.75 117 PHE A N 1
ATOM 853 C CA . PHE A 1 117 ? -4.947 12.216 -14.273 1.00 94.75 117 PHE A CA 1
ATOM 854 C C . PHE A 1 117 ? -5.949 13.160 -14.945 1.00 94.75 117 PHE A C 1
ATOM 856 O O . PHE A 1 117 ? -5.637 13.691 -16.008 1.00 94.75 117 PHE A O 1
ATOM 863 N N . LEU A 1 118 ? -7.091 13.458 -14.316 1.00 94.88 118 LEU A N 1
ATOM 864 C CA . LEU A 1 118 ? -8.015 14.484 -14.815 1.00 94.88 118 LEU A CA 1
ATOM 865 C C . LEU A 1 118 ? -7.339 15.860 -14.889 1.00 94.88 118 LEU A C 1
ATOM 867 O O . LEU A 1 118 ? -7.389 16.513 -15.928 1.00 94.88 118 LEU A O 1
ATOM 871 N N . ALA A 1 119 ? -6.620 16.273 -13.845 1.00 93.00 119 ALA A N 1
ATOM 872 C CA . ALA A 1 119 ? -5.878 17.533 -13.867 1.00 93.00 119 ALA A CA 1
ATOM 873 C C . ALA A 1 119 ? -4.842 17.578 -15.011 1.00 93.00 119 ALA A C 1
ATOM 875 O O . ALA A 1 119 ? -4.721 18.589 -15.699 1.00 93.00 119 ALA A O 1
ATOM 876 N N . ARG A 1 120 ? -4.140 16.466 -15.283 1.00 92.75 120 ARG A N 1
ATOM 877 C CA . ARG A 1 120 ? -3.185 16.356 -16.408 1.00 92.75 120 ARG A CA 1
ATOM 878 C C . ARG A 1 120 ? -3.840 16.463 -17.783 1.00 92.75 120 ARG A C 1
ATOM 880 O O . ARG A 1 120 ? -3.198 16.935 -18.714 1.00 92.75 120 ARG A O 1
ATOM 887 N N . LEU A 1 121 ? -5.096 16.039 -17.910 1.00 96.25 121 LEU A N 1
ATOM 888 C CA . LEU A 1 121 ? -5.888 16.185 -19.134 1.00 96.25 121 LEU A CA 1
ATOM 889 C C . LEU A 1 121 ? -6.451 17.607 -19.316 1.00 96.25 121 LEU A C 1
ATOM 891 O O . LEU A 1 121 ? -7.106 17.871 -20.320 1.00 96.25 121 LEU A O 1
ATOM 895 N N . GLY A 1 122 ? -6.195 18.522 -18.374 1.00 95.94 122 GLY A N 1
ATOM 896 C CA . GLY A 1 122 ? -6.610 19.923 -18.455 1.00 95.94 122 GLY A CA 1
ATOM 897 C C . GLY A 1 122 ? -7.958 20.229 -17.801 1.00 95.94 122 GLY A C 1
ATOM 898 O O . GLY A 1 122 ? -8.469 21.334 -17.967 1.00 95.94 122 GLY A O 1
ATOM 899 N N . TYR A 1 123 ? -8.540 19.292 -17.046 1.00 94.62 123 TYR A N 1
ATOM 900 C CA . TYR A 1 123 ? -9.736 19.581 -16.254 1.00 94.62 123 TYR A CA 1
ATOM 901 C C . TYR A 1 123 ? -9.372 20.519 -15.098 1.00 94.62 123 TYR A C 1
ATOM 903 O O . TYR A 1 123 ? -8.526 20.195 -14.267 1.00 94.62 123 TYR A O 1
ATOM 911 N N . THR A 1 124 ? -10.014 21.685 -15.053 1.00 92.12 124 THR A N 1
ATOM 912 C CA . THR A 1 124 ? -9.722 22.750 -14.079 1.00 92.12 124 THR A CA 1
ATOM 913 C C . THR A 1 124 ? -10.640 22.738 -12.858 1.00 92.12 124 THR A C 1
ATOM 915 O O . THR A 1 124 ? -10.287 23.321 -11.838 1.00 92.12 124 THR A O 1
ATOM 918 N N . ASP A 1 125 ? -11.785 22.058 -12.942 1.00 90.88 125 ASP A N 1
ATOM 919 C CA . ASP A 1 125 ? -12.762 21.921 -11.858 1.00 90.88 125 ASP A CA 1
ATOM 920 C C . ASP A 1 125 ? -12.847 20.455 -11.409 1.00 90.88 125 ASP A C 1
ATOM 922 O O . ASP A 1 125 ? -13.651 19.664 -11.906 1.00 90.88 125 ASP A O 1
ATOM 926 N N . VAL A 1 126 ? -11.931 20.069 -10.517 1.00 89.81 126 VAL A N 1
ATOM 927 C CA . VAL A 1 126 ? -11.847 18.721 -9.942 1.00 89.81 126 VAL A CA 1
ATOM 928 C C . VAL A 1 126 ? -11.804 18.848 -8.425 1.00 89.81 126 VAL A C 1
ATOM 930 O O . VAL A 1 126 ? -10.820 19.322 -7.861 1.00 89.81 126 VAL A O 1
ATOM 933 N N . THR A 1 127 ? -12.860 18.380 -7.761 1.00 88.69 127 THR A N 1
ATOM 934 C CA . THR A 1 127 ? -12.971 18.407 -6.298 1.00 88.69 127 THR A CA 1
ATOM 935 C C . THR A 1 127 ? -13.046 16.988 -5.745 1.00 88.69 127 THR A C 1
ATOM 937 O O . THR A 1 127 ? -13.843 16.172 -6.207 1.00 88.69 127 THR A O 1
ATOM 940 N N . ILE A 1 128 ? -12.220 16.687 -4.739 1.00 88.62 128 ILE A N 1
ATOM 941 C CA . ILE A 1 128 ? -12.295 15.433 -3.980 1.00 88.62 128 ILE A CA 1
ATOM 942 C C . ILE A 1 128 ? -13.026 15.715 -2.670 1.00 88.62 128 ILE A C 1
ATOM 944 O O . ILE A 1 128 ? -12.534 16.472 -1.835 1.00 88.62 128 ILE A O 1
ATOM 948 N N . TYR A 1 129 ? -14.174 15.072 -2.481 1.00 86.25 129 TYR A N 1
ATOM 949 C CA . TYR A 1 129 ? -14.927 15.123 -1.232 1.00 86.25 129 TYR A CA 1
ATOM 950 C C . TYR A 1 129 ? -14.547 13.948 -0.329 1.00 86.25 129 TYR A C 1
ATOM 952 O O . TYR A 1 129 ? -14.502 12.802 -0.780 1.00 86.25 129 TYR A O 1
ATOM 960 N N . GLU A 1 130 ? -14.290 14.225 0.951 1.00 81.81 130 GLU A N 1
ATOM 961 C CA . GLU A 1 130 ? -13.959 13.214 1.957 1.00 81.81 130 GLU A CA 1
ATOM 962 C C . GLU A 1 130 ? -15.096 13.094 2.979 1.00 81.81 130 GLU A C 1
ATOM 964 O O . GLU A 1 130 ? -15.436 14.048 3.676 1.00 81.81 130 GLU A O 1
ATOM 969 N N . LYS A 1 131 ? -15.654 11.885 3.090 1.00 68.12 131 LYS A N 1
ATOM 970 C CA . LYS A 1 131 ? -16.663 11.446 4.065 1.00 68.12 131 LYS A CA 1
ATOM 971 C C . LYS A 1 131 ? -18.037 12.131 4.015 1.00 68.12 131 LYS A C 1
ATOM 973 O O . LYS A 1 131 ? -19.018 11.389 4.009 1.00 68.12 131 LYS A O 1
ATOM 978 N N . LYS A 1 132 ? -18.159 13.464 4.015 1.00 59.25 132 LYS A N 1
ATOM 979 C CA . LYS A 1 132 ? -19.456 14.176 3.980 1.00 59.25 132 LYS A CA 1
ATOM 980 C C . LYS A 1 132 ? -19.311 15.582 3.397 1.00 59.25 132 LYS A C 1
ATOM 982 O O . LYS A 1 132 ? -18.656 16.410 4.009 1.00 59.25 132 LYS A O 1
ATOM 987 N N . ASP A 1 133 ? -19.904 15.754 2.218 1.00 60.97 133 ASP A N 1
ATOM 988 C CA . ASP A 1 133 ? -20.425 16.965 1.562 1.00 60.97 133 ASP A CA 1
ATOM 989 C C . ASP A 1 133 ? -20.284 16.730 0.058 1.00 60.97 133 ASP A C 1
ATOM 991 O O . ASP A 1 133 ? -19.202 16.407 -0.414 1.00 60.97 133 ASP A O 1
ATOM 995 N N . TYR A 1 134 ? -21.378 16.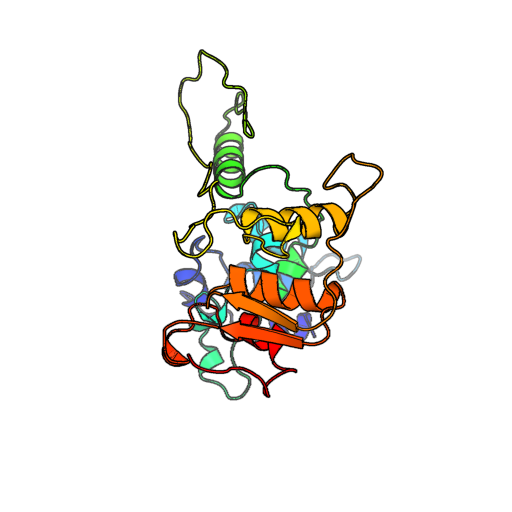809 -0.695 1.00 65.25 134 TYR A N 1
ATOM 996 C CA . TYR A 1 134 ? -21.369 16.607 -2.144 1.00 65.25 134 TYR A CA 1
ATOM 997 C C . TYR A 1 134 ? -21.970 17.850 -2.784 1.00 65.25 134 TYR A C 1
ATOM 999 O O . TYR A 1 134 ? -23.087 18.237 -2.436 1.00 65.25 134 TYR A O 1
ATOM 1007 N N . ALA A 1 135 ? -21.246 18.495 -3.698 1.00 64.31 135 ALA A N 1
ATOM 1008 C CA . ALA A 1 135 ? -21.819 19.617 -4.427 1.00 64.31 135 ALA A CA 1
ATOM 1009 C C . ALA A 1 135 ? -22.799 19.118 -5.496 1.00 64.31 135 ALA A C 1
ATOM 1011 O O . ALA A 1 135 ? -22.483 18.237 -6.300 1.00 64.31 135 ALA A O 1
ATOM 1012 N N . ASN A 1 136 ? -23.983 19.727 -5.525 1.00 70.12 136 ASN A N 1
ATOM 1013 C CA . ASN A 1 136 ? -24.920 19.584 -6.632 1.00 70.12 136 ASN A CA 1
ATOM 1014 C C . ASN A 1 136 ? -24.353 20.296 -7.873 1.00 70.12 136 ASN A C 1
ATOM 1016 O O . ASN A 1 136 ? -23.835 21.403 -7.761 1.00 70.12 136 ASN A O 1
ATOM 1020 N N . GLY A 1 137 ? -24.470 19.674 -9.052 1.00 78.06 137 GLY A N 1
ATOM 1021 C CA . GLY A 1 137 ? -24.045 20.266 -10.332 1.00 78.06 137 GLY A CA 1
ATOM 1022 C C . GLY A 1 137 ? -22.805 19.641 -10.985 1.00 78.06 137 GLY A C 1
ATOM 1023 O O . GLY A 1 137 ? -22.390 20.099 -12.049 1.00 78.06 137 GLY A O 1
ATOM 1024 N N . ALA A 1 138 ? -22.226 18.584 -10.404 1.00 83.81 138 ALA A N 1
ATOM 1025 C CA . ALA A 1 138 ? -21.127 17.851 -11.030 1.00 83.81 138 ALA A CA 1
ATOM 1026 C C . ALA A 1 138 ? -21.566 17.178 -12.346 1.00 83.81 138 ALA A C 1
ATOM 1028 O O . ALA A 1 138 ? -22.600 16.514 -12.403 1.00 83.81 138 ALA A O 1
ATOM 1029 N N . LYS A 1 139 ? -20.746 17.304 -13.399 1.00 89.94 139 LYS A N 1
ATOM 1030 C CA . LYS A 1 139 ? -20.982 16.634 -14.695 1.00 89.94 139 LYS A CA 1
ATOM 1031 C C . LYS A 1 139 ? -20.665 15.135 -14.661 1.00 89.94 139 LYS A C 1
ATOM 1033 O O . LYS A 1 139 ? -21.215 14.377 -15.452 1.00 89.94 139 LYS A O 1
ATOM 1038 N N . ALA A 1 140 ? -19.765 14.720 -13.773 1.00 89.62 140 ALA A N 1
ATOM 1039 C CA . ALA A 1 140 ? -19.370 13.334 -13.565 1.00 89.62 140 ALA A CA 1
ATOM 1040 C C . ALA A 1 140 ? -18.956 13.127 -12.103 1.00 89.62 140 ALA A C 1
ATOM 1042 O O . ALA A 1 140 ? -18.449 14.048 -11.464 1.00 89.62 140 ALA A O 1
ATOM 1043 N N . VAL A 1 141 ? -19.157 11.913 -11.586 1.00 90.31 141 VAL A N 1
ATOM 1044 C CA . VAL A 1 141 ? -18.811 11.542 -10.208 1.00 90.31 141 VAL A CA 1
ATOM 1045 C C . VAL A 1 141 ? -18.007 10.245 -10.220 1.00 90.31 141 VAL A C 1
ATOM 1047 O O . VAL A 1 141 ? -18.433 9.249 -10.799 1.00 90.31 141 VAL A O 1
ATOM 1050 N N . PHE A 1 142 ? -16.854 10.256 -9.551 1.00 91.06 142 PHE A N 1
ATOM 1051 C CA . PHE A 1 142 ? -16.043 9.068 -9.287 1.00 91.06 142 PHE A CA 1
ATOM 1052 C C . PHE A 1 142 ? -16.196 8.654 -7.819 1.00 91.06 142 PHE A C 1
ATOM 1054 O O . PHE A 1 142 ? -15.938 9.453 -6.919 1.00 91.06 142 PHE A O 1
ATOM 1061 N N . ILE A 1 143 ? -16.596 7.405 -7.564 1.00 90.06 143 ILE A N 1
ATOM 1062 C CA . ILE A 1 143 ? -16.811 6.885 -6.205 1.00 90.06 143 ILE A CA 1
ATOM 1063 C C . ILE A 1 143 ? -15.620 6.010 -5.799 1.00 90.06 143 ILE A C 1
ATOM 1065 O O . ILE A 1 143 ? -15.509 4.857 -6.205 1.00 90.06 143 ILE A O 1
ATOM 1069 N N . GLY A 1 144 ? -14.737 6.565 -4.965 1.00 89.44 144 GLY A N 1
ATOM 1070 C CA . GLY A 1 144 ? -13.516 5.916 -4.468 1.00 89.44 144 GLY A CA 1
ATOM 1071 C C . GLY A 1 144 ? -13.498 5.665 -2.956 1.00 89.44 144 GLY A C 1
ATOM 1072 O O . GLY A 1 144 ? -12.434 5.735 -2.349 1.00 89.44 144 GLY A O 1
ATOM 1073 N N . ILE A 1 145 ? -14.655 5.418 -2.330 1.00 88.50 145 ILE A N 1
ATOM 1074 C CA . ILE A 1 145 ? -14.810 5.380 -0.857 1.00 88.50 145 ILE A CA 1
ATOM 1075 C C . ILE A 1 145 ? -14.262 4.108 -0.180 1.00 88.50 145 ILE A C 1
ATOM 1077 O O . ILE A 1 145 ? -14.135 4.056 1.043 1.00 88.50 145 ILE A O 1
ATOM 1081 N N . GLY A 1 146 ? -13.934 3.074 -0.959 1.00 90.00 146 GLY A N 1
ATOM 1082 C CA . GLY A 1 146 ? -13.447 1.792 -0.446 1.00 90.00 146 GLY A CA 1
ATOM 1083 C C . GLY A 1 146 ? -14.477 1.045 0.413 1.00 90.00 146 GLY A C 1
ATOM 1084 O O . GLY A 1 146 ? -15.681 1.166 0.210 1.00 90.00 146 GLY A O 1
ATOM 1085 N N . MET A 1 147 ? -13.991 0.247 1.370 1.00 89.94 147 MET A N 1
ATOM 1086 C CA . MET A 1 147 ? -14.818 -0.458 2.360 1.00 89.94 147 MET A CA 1
ATOM 1087 C C . MET A 1 147 ? -14.735 0.271 3.714 1.00 89.94 147 MET A C 1
ATOM 1089 O O . MET A 1 147 ? -13.729 0.099 4.423 1.00 89.94 147 MET A O 1
ATOM 1093 N N . PRO A 1 148 ? -15.729 1.114 4.066 1.00 88.00 148 PRO A N 1
ATOM 1094 C CA . PRO A 1 148 ? -15.678 1.930 5.279 1.00 88.00 148 PRO A CA 1
ATOM 1095 C C . PRO A 1 148 ? -15.890 1.098 6.548 1.00 88.00 148 PRO A C 1
ATOM 1097 O O . PRO A 1 148 ? -15.138 1.252 7.510 1.00 88.00 148 PRO A O 1
ATOM 1100 N N . GLU A 1 149 ? -16.845 0.170 6.520 1.00 93.38 149 GLU A N 1
ATOM 1101 C CA . GLU A 1 149 ? -17.233 -0.623 7.685 1.00 93.38 149 GLU A CA 1
ATOM 1102 C C . GLU A 1 149 ? -16.367 -1.883 7.863 1.00 93.38 149 GLU A C 1
ATOM 1104 O O . GLU A 1 149 ? -15.946 -2.500 6.875 1.00 93.38 149 GLU A O 1
ATOM 1109 N N . PRO A 1 150 ? -16.082 -2.301 9.112 1.00 93.69 150 PRO A N 1
ATOM 1110 C CA . PRO A 1 150 ? -15.401 -3.560 9.380 1.00 93.69 150 PRO A CA 1
ATOM 1111 C C . PRO A 1 150 ? -16.332 -4.755 9.152 1.00 93.69 150 PRO A C 1
ATOM 1113 O O . PRO A 1 150 ? -17.533 -4.699 9.413 1.00 93.69 150 PRO A O 1
ATOM 1116 N N . LYS A 1 151 ? -15.753 -5.897 8.767 1.00 92.56 151 LYS A N 1
ATOM 1117 C CA . LYS A 1 151 ? -16.465 -7.177 8.807 1.00 92.56 151 LYS A CA 1
ATOM 1118 C C . LYS A 1 151 ? -16.631 -7.623 10.264 1.00 92.56 151 LYS A C 1
ATOM 1120 O O . LYS A 1 151 ? -15.632 -7.899 10.926 1.00 92.56 151 LYS A O 1
ATOM 1125 N N . LYS A 1 152 ? -17.875 -7.713 10.737 1.00 90.56 152 LYS A N 1
ATOM 1126 C CA . LYS A 1 152 ? -18.233 -8.204 12.078 1.00 90.56 152 LYS A CA 1
ATOM 1127 C C . LYS A 1 152 ? -18.740 -9.647 12.022 1.00 90.56 152 LYS A C 1
ATOM 1129 O O . LYS A 1 152 ? -19.073 -10.148 10.948 1.00 90.56 152 LYS A O 1
ATOM 1134 N N . VAL A 1 153 ? -18.715 -10.315 13.172 1.00 91.56 153 VAL A N 1
ATOM 1135 C CA . VAL A 1 153 ? -19.205 -11.684 13.368 1.00 91.56 153 VAL A CA 1
ATOM 1136 C C . VAL A 1 153 ? -20.003 -11.696 14.665 1.00 91.56 153 VAL A C 1
ATOM 1138 O O . VAL A 1 153 ? -19.498 -11.200 15.672 1.00 91.56 153 VAL A O 1
ATOM 1141 N N . ASP A 1 154 ? -21.186 -12.299 14.631 1.00 95.00 154 ASP A N 1
ATOM 1142 C CA . ASP A 1 154 ? -22.207 -12.237 15.689 1.00 95.00 154 ASP A CA 1
ATOM 1143 C C . ASP A 1 154 ? -21.696 -12.696 17.067 1.00 95.00 154 ASP A C 1
ATOM 1145 O O . ASP A 1 154 ? -22.135 -12.216 18.105 1.00 95.00 154 ASP A O 1
ATOM 1149 N N . VAL A 1 155 ? -20.692 -13.582 17.103 1.00 95.38 155 VAL A N 1
ATOM 1150 C CA . VAL A 1 155 ? -20.054 -14.050 18.350 1.00 95.38 155 VAL A CA 1
ATOM 1151 C C . VAL A 1 155 ? -19.418 -12.921 19.178 1.00 95.38 155 VAL A C 1
ATOM 1153 O O . VAL A 1 155 ? -19.188 -13.087 20.373 1.00 95.38 155 VAL A O 1
ATOM 1156 N N . PHE A 1 156 ? -19.117 -11.780 18.555 1.00 95.00 156 PHE A N 1
ATOM 1157 C CA . PHE A 1 156 ? -18.543 -10.610 19.222 1.00 95.00 156 PHE A CA 1
ATOM 1158 C C . PHE A 1 156 ? -19.564 -9.494 19.465 1.00 95.00 156 PHE A C 1
ATOM 1160 O O . PHE A 1 156 ? -19.177 -8.389 19.861 1.00 95.00 156 PHE A O 1
ATOM 1167 N N . ASP A 1 157 ? -20.853 -9.751 19.245 1.00 94.81 157 ASP A N 1
ATOM 1168 C CA . ASP A 1 157 ? -21.893 -8.762 19.494 1.00 94.81 157 ASP A CA 1
ATOM 1169 C C . ASP A 1 157 ? -21.941 -8.367 20.977 1.00 94.81 157 ASP A C 1
ATOM 1171 O O . ASP A 1 157 ? -21.749 -9.171 21.887 1.00 94.81 157 ASP A O 1
ATOM 1175 N N . GLY A 1 158 ? -22.134 -7.070 21.226 1.00 93.75 158 GLY A N 1
ATOM 1176 C CA . GLY A 1 158 ? -22.087 -6.486 22.570 1.00 93.75 158 GLY A CA 1
ATOM 1177 C C . GLY A 1 158 ? -20.676 -6.263 23.135 1.00 93.75 158 GLY A C 1
ATOM 1178 O O . GLY A 1 158 ? -20.527 -5.559 24.141 1.00 93.75 158 GLY A O 1
ATOM 1179 N N . LEU A 1 159 ? -19.617 -6.777 22.496 1.00 95.12 159 LEU A N 1
ATOM 1180 C CA . LEU A 1 159 ? -18.249 -6.459 22.900 1.00 95.12 159 LEU A CA 1
ATOM 1181 C C . LEU A 1 159 ? -17.866 -5.033 22.490 1.00 95.12 159 LEU A C 1
ATOM 1183 O O . LEU A 1 159 ? -18.245 -4.518 21.441 1.00 95.12 159 LEU A O 1
ATOM 1187 N N . THR A 1 160 ? -17.089 -4.376 23.349 1.00 92.56 160 THR A N 1
ATOM 1188 C CA . THR A 1 160 ? -16.681 -2.978 23.180 1.00 92.56 160 THR A CA 1
ATOM 1189 C C . THR A 1 160 ? -15.210 -2.826 23.548 1.00 92.56 160 THR A C 1
ATOM 1191 O O . THR A 1 160 ? -14.614 -3.725 24.144 1.00 92.56 160 THR A O 1
ATOM 1194 N N . GLN A 1 161 ? -14.638 -1.650 23.288 1.00 91.56 161 GLN A N 1
ATOM 1195 C CA . GLN A 1 161 ? -13.260 -1.333 23.676 1.00 91.56 161 GLN A CA 1
ATOM 1196 C C . GLN A 1 161 ? -13.029 -1.436 25.193 1.00 91.56 161 GLN A C 1
ATOM 1198 O O . GLN A 1 161 ? -11.929 -1.773 25.625 1.00 91.56 161 GLN A O 1
ATOM 1203 N N . ARG A 1 162 ? -14.074 -1.231 26.016 1.00 89.94 162 ARG A N 1
ATOM 1204 C CA . ARG A 1 162 ? -14.003 -1.426 27.479 1.00 89.94 162 ARG A CA 1
ATOM 1205 C C . ARG A 1 162 ? -13.780 -2.889 27.861 1.00 89.94 162 ARG A C 1
ATOM 1207 O O . ARG A 1 162 ? -13.169 -3.160 28.885 1.00 89.94 162 ARG A O 1
ATOM 1214 N N . HIS A 1 163 ? -14.241 -3.813 27.021 1.00 92.75 163 HIS A N 1
ATOM 1215 C CA . HIS A 1 163 ? -14.001 -5.249 27.155 1.00 92.75 163 HIS A CA 1
ATOM 1216 C C . HIS A 1 163 ? -12.654 -5.680 26.544 1.00 92.75 163 HIS A C 1
ATOM 1218 O O . HIS A 1 163 ? -12.341 -6.865 26.532 1.00 92.75 163 HIS A O 1
ATOM 1224 N N . GLY A 1 164 ? -11.864 -4.746 25.998 1.00 92.19 164 GLY A N 1
ATOM 1225 C CA . GLY A 1 164 ? -10.627 -5.048 25.275 1.00 92.19 164 GLY A CA 1
ATOM 1226 C C . GLY A 1 164 ? -10.840 -5.545 23.840 1.00 92.19 164 GLY A C 1
ATOM 1227 O O . GLY A 1 164 ? -9.886 -5.994 23.210 1.00 92.19 164 GLY A O 1
ATOM 1228 N N . PHE A 1 165 ? -12.065 -5.461 23.312 1.00 94.88 165 PHE A N 1
ATOM 1229 C CA . PHE A 1 165 ? -12.383 -5.848 21.940 1.00 94.88 165 PHE A CA 1
ATOM 1230 C C . PHE A 1 165 ? -12.269 -4.659 20.983 1.00 94.88 165 PHE A C 1
ATOM 1232 O O . PHE A 1 165 ? -12.808 -3.582 21.246 1.00 94.88 165 PHE A O 1
ATOM 1239 N N . TYR A 1 166 ? -11.611 -4.880 19.846 1.00 95.38 166 TYR A N 1
ATOM 1240 C CA . TYR A 1 166 ? -11.450 -3.893 18.784 1.00 95.38 166 TYR A CA 1
ATOM 1241 C C . TYR A 1 166 ? -11.622 -4.563 17.424 1.00 95.38 166 TYR A C 1
ATOM 1243 O O . TYR A 1 166 ? -11.102 -5.657 17.196 1.00 95.38 166 TYR A O 1
ATOM 1251 N N . THR A 1 167 ? -12.267 -3.876 16.482 1.00 96.75 167 THR A N 1
ATOM 1252 C CA . THR A 1 167 ? -12.085 -4.194 15.063 1.00 96.75 167 THR A CA 1
ATOM 1253 C C . THR A 1 167 ? -10.839 -3.485 14.528 1.00 96.75 167 THR A C 1
ATOM 1255 O O . THR A 1 167 ? -10.356 -2.510 15.110 1.00 96.75 167 THR A O 1
ATOM 1258 N N . SER A 1 168 ? -10.325 -3.913 13.374 1.00 95.81 168 SER A N 1
ATOM 1259 C CA . SER A 1 168 ? -9.213 -3.209 12.718 1.00 95.81 168 SER A CA 1
ATOM 1260 C C . SER A 1 168 ? -9.560 -1.768 12.326 1.00 95.81 168 SER A C 1
ATOM 1262 O O . SER A 1 168 ? -8.674 -0.916 12.301 1.00 95.81 168 SER A O 1
ATOM 1264 N N . LYS A 1 169 ? -10.845 -1.480 12.067 1.00 94.44 169 LYS A N 1
ATOM 1265 C CA . LYS A 1 169 ? -11.362 -0.137 11.763 1.00 94.44 169 LYS A CA 1
ATOM 1266 C C . LYS A 1 169 ? -11.523 0.751 13.001 1.00 94.44 169 LYS A C 1
ATOM 1268 O O . LYS A 1 169 ? -11.657 1.956 12.837 1.00 94.44 169 LYS A O 1
ATOM 1273 N N . ASP A 1 170 ? -11.439 0.188 14.205 1.00 92.62 170 ASP A N 1
ATOM 1274 C CA . ASP A 1 170 ? -11.312 0.956 15.448 1.00 92.62 170 ASP A CA 1
ATOM 1275 C C . ASP A 1 170 ? -9.830 1.155 15.793 1.00 92.62 170 ASP A C 1
ATOM 1277 O O . ASP A 1 170 ? -9.349 2.272 15.976 1.00 92.62 170 ASP A O 1
ATOM 1281 N N . PHE A 1 171 ? -9.088 0.046 15.832 1.00 95.00 171 PHE A N 1
ATOM 1282 C CA . PHE A 1 171 ? -7.735 -0.018 16.370 1.00 95.00 171 PHE A CA 1
ATOM 1283 C C . PHE A 1 171 ? -6.701 0.716 15.511 1.00 95.00 171 PHE A C 1
ATOM 1285 O O . PHE A 1 171 ? -6.004 1.603 16.005 1.00 95.00 171 PHE A O 1
ATOM 1292 N N . LEU A 1 172 ? -6.595 0.386 14.219 1.00 94.75 172 LEU A N 1
ATOM 1293 C CA . LEU A 1 172 ? -5.546 0.947 13.362 1.00 94.75 172 LEU A CA 1
ATOM 1294 C C . LEU A 1 172 ? -5.683 2.466 13.176 1.00 94.75 172 LEU A C 1
ATOM 1296 O O . LEU A 1 172 ? -4.656 3.145 13.244 1.00 94.75 172 LEU A O 1
ATOM 1300 N N . PRO A 1 173 ? -6.891 3.049 13.009 1.00 91.50 173 PRO A N 1
ATOM 1301 C CA . PRO A 1 173 ? -7.037 4.502 12.974 1.00 91.50 173 PRO A CA 1
ATOM 1302 C C . PRO A 1 173 ? -6.585 5.191 14.263 1.00 91.50 173 PRO A C 1
ATOM 1304 O O . PRO A 1 173 ? -5.939 6.234 14.180 1.00 91.50 173 PRO A O 1
ATOM 1307 N N . MET A 1 174 ? -6.847 4.603 15.437 1.00 90.94 174 MET A N 1
ATOM 1308 C CA . MET A 1 174 ? -6.351 5.132 16.714 1.00 90.94 174 MET A CA 1
ATOM 1309 C C . MET A 1 174 ? -4.820 5.123 16.767 1.00 90.94 174 MET A C 1
ATOM 1311 O O . MET A 1 174 ? -4.204 6.141 17.092 1.00 90.94 174 MET A O 1
ATOM 1315 N N . VAL A 1 175 ? -4.193 4.004 16.389 1.00 91.62 175 VAL A N 1
ATOM 1316 C CA . VAL A 1 175 ? -2.726 3.883 16.350 1.00 91.62 175 VAL A CA 1
ATOM 1317 C C . VAL A 1 175 ? -2.115 4.848 15.337 1.00 91.62 175 VAL A C 1
ATOM 1319 O O . VAL A 1 175 ? -1.129 5.521 15.641 1.00 91.62 175 VAL A O 1
ATOM 1322 N N . ALA A 1 176 ? -2.699 4.967 14.146 1.00 90.31 176 ALA A N 1
ATOM 1323 C CA . ALA A 1 176 ? -2.224 5.865 13.100 1.00 90.31 176 ALA A CA 1
ATOM 1324 C C . ALA A 1 176 ? -2.346 7.336 13.523 1.00 90.31 176 ALA A C 1
ATOM 1326 O O . ALA A 1 176 ? -1.370 8.081 13.426 1.00 90.31 176 ALA A O 1
ATOM 1327 N N . ALA A 1 177 ? -3.503 7.735 14.061 1.00 87.38 177 ALA A N 1
ATOM 1328 C CA . ALA A 1 177 ? -3.717 9.080 14.578 1.00 87.38 177 ALA A CA 1
ATOM 1329 C C . ALA A 1 177 ? -2.702 9.412 15.675 1.00 87.38 177 ALA A C 1
ATOM 1331 O O . ALA A 1 177 ? -2.164 10.516 15.680 1.00 87.38 177 ALA A O 1
ATOM 1332 N N . ALA A 1 178 ? -2.385 8.466 16.559 1.00 87.12 178 ALA A N 1
ATOM 1333 C CA . ALA A 1 178 ? -1.413 8.668 17.624 1.00 87.12 178 ALA A CA 1
ATOM 1334 C C . ALA A 1 178 ? 0.041 8.759 17.135 1.00 87.12 178 ALA A C 1
ATOM 1336 O O . ALA A 1 178 ? 0.775 9.656 17.546 1.00 87.12 178 ALA A O 1
ATOM 1337 N N . SER A 1 179 ? 0.439 7.867 16.228 1.00 87.38 179 SER A N 1
ATOM 1338 C CA . SER A 1 179 ? 1.835 7.687 15.802 1.00 87.38 179 SER A CA 1
ATOM 1339 C C . SER A 1 179 ? 2.286 8.607 14.667 1.00 87.38 179 SER A C 1
ATOM 1341 O O . SER A 1 179 ? 3.488 8.768 14.472 1.00 87.38 179 SER A O 1
ATOM 1343 N N . LYS A 1 180 ? 1.360 9.219 13.913 1.00 86.38 180 LYS A N 1
ATOM 1344 C CA . LYS A 1 180 ? 1.684 10.048 12.740 1.00 86.38 180 LYS A CA 1
ATOM 1345 C C . LYS A 1 180 ? 1.449 11.538 13.039 1.00 86.38 180 LYS A C 1
ATOM 1347 O O . LYS A 1 180 ? 0.294 11.982 13.112 1.00 86.38 180 LYS A O 1
ATOM 1352 N N . PRO A 1 181 ? 2.510 12.345 13.244 1.00 83.31 181 PRO A N 1
ATOM 1353 C CA . PRO A 1 181 ? 2.381 13.796 13.366 1.00 83.31 181 PRO A CA 1
ATOM 1354 C C . PRO A 1 181 ? 1.696 14.396 12.131 1.00 83.31 181 PRO A C 1
ATOM 1356 O O . PRO A 1 181 ? 1.913 13.940 11.013 1.00 83.31 181 PRO A O 1
ATOM 1359 N N . GLY A 1 182 ? 0.832 15.393 12.329 1.00 81.88 182 GLY A N 1
ATOM 1360 C CA . GLY A 1 182 ? 0.093 16.047 11.239 1.00 81.88 182 GLY A CA 1
ATOM 1361 C C . GLY A 1 182 ? -1.122 15.280 10.694 1.00 81.88 182 GLY A C 1
ATOM 1362 O O . GLY A 1 182 ? -1.889 15.854 9.926 1.00 81.88 182 GLY A O 1
ATOM 1363 N N . MET A 1 183 ? -1.351 14.025 11.108 1.00 80.75 183 MET A N 1
ATOM 1364 C CA . MET A 1 183 ? -2.519 13.243 10.666 1.00 80.75 183 MET A CA 1
ATOM 1365 C C . MET A 1 183 ? -3.836 13.696 11.322 1.00 80.75 183 MET A C 1
ATOM 1367 O O . MET A 1 183 ? -4.881 13.68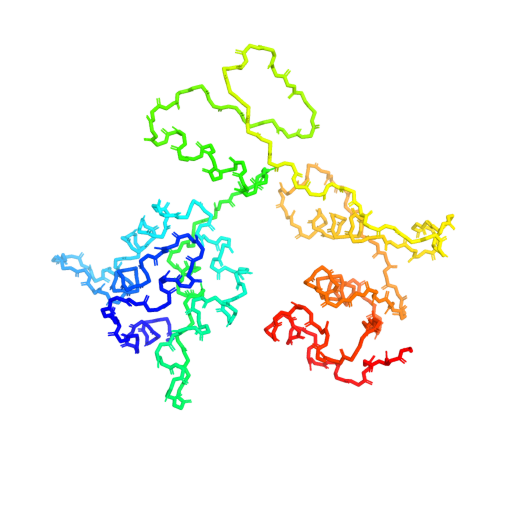9 10.681 1.00 80.75 183 MET A O 1
ATOM 1371 N N . CYS A 1 184 ? -3.790 14.102 12.592 1.00 72.69 184 CYS A N 1
ATOM 1372 C CA . CYS A 1 184 ? -4.929 14.624 13.349 1.00 72.69 184 CYS A CA 1
ATOM 1373 C C . CYS A 1 184 ? -4.540 15.961 13.981 1.00 72.69 184 CYS A C 1
ATOM 1375 O O . CYS A 1 184 ? -3.425 16.091 14.484 1.00 72.69 184 CYS A O 1
ATOM 1377 N N . ALA A 1 185 ? -5.469 16.921 13.996 1.00 72.50 185 ALA A N 1
ATOM 1378 C CA . ALA A 1 185 ? -5.307 18.213 14.670 1.00 72.50 185 ALA A CA 1
ATOM 1379 C C . ALA A 1 185 ? -5.473 18.128 16.204 1.00 72.50 185 ALA A C 1
ATOM 1381 O O . ALA A 1 185 ? -5.376 19.132 16.899 1.00 72.50 185 ALA A O 1
ATOM 1382 N N . CYS A 1 186 ? -5.756 16.937 16.734 1.00 69.62 186 CYS A N 1
ATOM 1383 C CA . CYS A 1 186 ? -6.004 16.699 18.147 1.00 69.62 186 CYS A CA 1
ATOM 1384 C C . CYS A 1 186 ? -4.714 16.740 18.989 1.00 69.62 186 CYS A C 1
ATOM 1386 O O . CYS A 1 186 ? -3.737 16.053 18.681 1.00 69.62 186 CYS A O 1
ATOM 1388 N N . SER A 1 187 ? -4.744 17.510 20.084 1.00 59.78 187 SER A N 1
ATOM 1389 C CA . SER A 1 187 ? -3.611 17.724 21.004 1.00 59.78 187 SER A CA 1
ATOM 1390 C C . SER A 1 187 ? -3.357 16.564 21.975 1.00 59.78 187 SER A C 1
ATOM 1392 O O . SER A 1 187 ? -2.251 16.428 22.488 1.00 59.78 187 SER A O 1
ATOM 1394 N N . GLN A 1 188 ? -4.357 15.710 22.223 1.00 58.31 188 GLN A N 1
ATOM 1395 C CA . GLN A 1 188 ? -4.235 14.508 23.052 1.00 58.31 188 GLN A CA 1
ATOM 1396 C C . GLN A 1 188 ? -4.658 13.282 22.250 1.00 58.31 188 GLN A C 1
ATOM 1398 O O . GLN A 1 188 ? -5.819 13.126 21.876 1.00 58.31 188 GLN A O 1
ATOM 1403 N N . LYS A 1 189 ? -3.693 12.406 21.979 1.00 68.19 189 LYS A N 1
ATOM 1404 C CA . LYS A 1 189 ? -3.910 11.134 21.293 1.00 68.19 189 LYS A CA 1
ATOM 1405 C C . LYS A 1 189 ? -3.880 10.030 22.342 1.00 68.19 189 LYS A C 1
ATOM 1407 O O . LYS A 1 189 ? -2.808 9.658 22.812 1.00 68.19 189 LYS A O 1
ATOM 1412 N N . GLN A 1 190 ? -5.048 9.539 22.743 1.00 70.88 190 GLN A N 1
ATOM 1413 C CA . GLN A 1 190 ? -5.119 8.429 23.686 1.00 70.88 190 GLN A CA 1
ATOM 1414 C C . GLN A 1 190 ? -4.858 7.118 22.939 1.00 70.88 190 GLN A C 1
ATOM 1416 O O . GLN A 1 190 ? -5.676 6.666 22.139 1.00 70.88 190 GLN A O 1
ATOM 1421 N N . LEU A 1 191 ? -3.686 6.531 23.174 1.00 81.31 191 LEU A N 1
ATOM 1422 C CA . LEU A 1 191 ? -3.365 5.193 22.690 1.00 81.31 191 LEU A CA 1
ATOM 1423 C C . LEU A 1 191 ? -4.115 4.138 23.514 1.00 81.31 191 LEU A C 1
ATOM 1425 O O . LEU A 1 191 ? -4.239 4.298 24.733 1.00 81.31 191 LEU A O 1
ATOM 1429 N N . PRO A 1 192 ? -4.585 3.042 22.891 1.00 80.19 192 PRO A N 1
ATOM 1430 C CA . PRO A 1 192 ? -5.130 1.930 23.648 1.00 80.19 192 PRO A CA 1
ATOM 1431 C C . PRO A 1 192 ? -3.996 1.277 24.446 1.00 80.19 192 PRO A C 1
ATOM 1433 O O . PRO A 1 192 ? -2.970 0.886 23.891 1.00 80.19 192 PRO A O 1
ATOM 1436 N N . SER A 1 193 ? -4.173 1.175 25.763 1.00 81.00 193 SER A N 1
ATOM 1437 C CA . SER A 1 193 ? -3.226 0.490 26.644 1.00 81.00 193 SER A CA 1
ATOM 1438 C C . SER A 1 193 ? -3.412 -1.019 26.502 1.00 81.00 193 SER A C 1
ATOM 1440 O O . SER A 1 193 ? -4.237 -1.614 27.195 1.00 81.00 193 SER A O 1
ATOM 1442 N N . LEU A 1 194 ? -2.649 -1.641 25.603 1.00 84.69 194 LEU A N 1
ATOM 1443 C CA . LEU A 1 194 ? -2.632 -3.091 25.427 1.00 84.69 194 LEU A CA 1
ATOM 1444 C C . LEU A 1 194 ? -1.564 -3.693 26.342 1.00 84.69 194 LEU A C 1
ATOM 1446 O O . LEU A 1 194 ? -0.375 -3.610 26.057 1.00 84.69 194 LEU A O 1
ATOM 1450 N N . ARG A 1 195 ? -1.985 -4.293 27.460 1.00 85.88 195 ARG A N 1
ATOM 1451 C CA . ARG A 1 195 ? -1.106 -5.062 28.356 1.00 85.88 195 ARG A CA 1
ATOM 1452 C C . ARG A 1 195 ? -1.494 -6.534 28.324 1.00 85.88 195 ARG A C 1
ATOM 1454 O O . ARG A 1 195 ? -2.672 -6.867 28.252 1.00 85.88 195 ARG A O 1
ATOM 1461 N N . GLY A 1 196 ? -0.503 -7.413 28.438 1.00 89.06 196 GLY A N 1
ATOM 1462 C CA . GLY A 1 196 ? -0.729 -8.856 28.462 1.00 89.06 196 GLY A CA 1
ATOM 1463 C C . GLY A 1 196 ? -0.842 -9.476 27.067 1.00 89.06 196 GLY A C 1
ATOM 1464 O O . GLY A 1 196 ? -0.177 -9.044 26.125 1.00 89.06 196 GLY A O 1
ATOM 1465 N N . ARG A 1 197 ? -1.658 -10.530 26.959 1.00 92.88 197 ARG A N 1
ATOM 1466 C CA . ARG A 1 197 ? -1.814 -11.327 25.735 1.00 92.88 197 ARG A CA 1
ATOM 1467 C C . ARG A 1 197 ? -2.869 -10.714 24.816 1.00 92.88 197 ARG A C 1
ATOM 1469 O O . ARG A 1 197 ? -3.992 -10.483 25.251 1.00 92.88 197 ARG A O 1
ATOM 1476 N N . VAL A 1 198 ? -2.524 -10.527 23.545 1.00 94.56 198 VAL A N 1
ATOM 1477 C CA . VAL A 1 198 ? -3.429 -10.044 22.494 1.00 94.56 198 VAL A CA 1
ATOM 1478 C C . VAL A 1 198 ? -3.659 -11.151 21.472 1.00 94.56 198 VAL A C 1
ATOM 1480 O O . VAL A 1 198 ? -2.713 -11.780 21.000 1.00 94.56 198 VAL A O 1
ATOM 1483 N N . ILE A 1 199 ? -4.921 -11.370 21.114 1.00 95.19 199 ILE A N 1
ATOM 1484 C CA . ILE A 1 199 ? -5.323 -12.286 20.046 1.00 95.19 199 ILE A CA 1
ATOM 1485 C C . ILE A 1 199 ? -5.751 -11.447 18.844 1.00 95.19 199 ILE A C 1
ATOM 1487 O O . ILE A 1 199 ? -6.585 -10.553 18.976 1.00 95.19 199 ILE A O 1
ATOM 1491 N N . VAL A 1 200 ? -5.192 -11.741 17.673 1.00 95.94 200 VAL A N 1
ATOM 1492 C CA . VAL A 1 200 ? -5.558 -11.100 16.407 1.00 95.94 200 VAL A CA 1
ATOM 1493 C C . VAL A 1 200 ? -6.186 -12.140 15.496 1.00 95.94 200 VAL A C 1
ATOM 1495 O O . VAL A 1 200 ? -5.569 -13.154 15.193 1.00 95.94 200 VAL A O 1
ATOM 1498 N N . LEU A 1 201 ? -7.414 -11.890 15.047 1.00 95.25 201 LEU A N 1
ATOM 1499 C CA . LEU A 1 201 ? -8.156 -12.817 14.197 1.00 95.25 201 LEU A CA 1
ATOM 1500 C C . LEU A 1 201 ? -8.028 -12.412 12.727 1.00 95.25 201 LEU A C 1
ATOM 1502 O O . LEU A 1 201 ? -8.550 -11.377 12.310 1.00 95.25 201 LEU A O 1
ATOM 1506 N N . GLY A 1 202 ? -7.361 -13.238 11.925 1.00 93.06 202 GLY A N 1
ATOM 1507 C CA . GLY A 1 202 ? -7.187 -13.010 10.492 1.00 93.06 202 GLY A CA 1
ATOM 1508 C C . GLY A 1 202 ? -5.820 -13.445 9.972 1.00 93.06 202 GLY A C 1
ATOM 1509 O O . GLY A 1 202 ? -4.922 -13.767 10.733 1.00 93.06 202 GLY A O 1
ATOM 1510 N N . ALA A 1 203 ? -5.682 -13.457 8.645 1.00 92.44 203 ALA A N 1
ATOM 1511 C CA . ALA A 1 203 ? -4.459 -13.888 7.958 1.00 92.44 203 ALA A CA 1
ATOM 1512 C C . ALA A 1 203 ? -4.164 -13.070 6.687 1.00 92.44 203 ALA A C 1
ATOM 1514 O O . ALA A 1 203 ? -3.674 -13.609 5.705 1.00 92.44 203 ALA A O 1
ATOM 1515 N N . GLY A 1 204 ? -4.570 -11.802 6.643 1.00 92.75 204 GLY A N 1
ATOM 1516 C CA . GLY A 1 204 ? -4.169 -10.868 5.578 1.00 92.75 204 GLY A CA 1
ATOM 1517 C C . GLY A 1 204 ? -3.498 -9.646 6.190 1.00 92.75 204 GLY A C 1
ATOM 1518 O O . GLY A 1 204 ? -3.468 -9.555 7.415 1.00 92.75 204 GLY A O 1
ATOM 1519 N N . ASP A 1 205 ? -3.042 -8.707 5.369 1.00 93.75 205 ASP A N 1
ATOM 1520 C CA . ASP A 1 205 ? -2.218 -7.552 5.778 1.00 93.75 205 ASP A CA 1
ATOM 1521 C C . ASP A 1 205 ? -2.776 -6.824 7.006 1.00 93.75 205 ASP A C 1
ATOM 1523 O O . ASP A 1 205 ? -2.085 -6.633 7.996 1.00 93.75 205 ASP A O 1
ATOM 1527 N N . THR A 1 206 ? -4.088 -6.568 7.032 1.00 95.31 206 THR A N 1
ATOM 1528 C CA . THR A 1 206 ? -4.761 -5.938 8.181 1.00 95.31 206 THR A CA 1
ATOM 1529 C C . THR A 1 206 ? -4.522 -6.661 9.515 1.00 95.31 206 THR A C 1
ATOM 1531 O O . THR A 1 206 ? -4.446 -6.018 10.558 1.00 95.31 206 THR A O 1
ATOM 1534 N N . ALA A 1 207 ? -4.441 -7.993 9.512 1.00 95.38 207 ALA A N 1
ATOM 1535 C CA . ALA A 1 207 ? -4.154 -8.767 10.717 1.00 95.38 207 ALA A CA 1
ATOM 1536 C C . ALA A 1 207 ? -2.688 -8.604 11.145 1.00 95.38 207 ALA A C 1
ATOM 1538 O O . ALA A 1 207 ? -2.421 -8.424 12.332 1.00 95.38 207 ALA A O 1
ATOM 1539 N N . PHE A 1 208 ? -1.753 -8.613 10.196 1.00 94.69 208 PHE A N 1
ATOM 1540 C CA . PHE A 1 208 ? -0.326 -8.452 10.478 1.00 94.69 208 PHE A CA 1
ATOM 1541 C C . PHE A 1 208 ? 0.007 -7.018 10.933 1.00 94.69 208 PHE A C 1
ATOM 1543 O O . PHE A 1 208 ? 0.707 -6.842 11.934 1.00 94.69 208 PHE A O 1
ATOM 1550 N N . ASP A 1 209 ? -0.635 -6.004 10.349 1.00 95.62 209 ASP A N 1
ATOM 1551 C CA . ASP A 1 209 ? -0.614 -4.614 10.823 1.00 95.62 209 ASP A CA 1
ATOM 1552 C C . ASP A 1 209 ? -1.147 -4.476 12.256 1.00 95.62 209 ASP A C 1
ATOM 1554 O O . ASP A 1 209 ? -0.542 -3.807 13.100 1.00 95.62 209 ASP A O 1
ATOM 1558 N N . CYS A 1 210 ? -2.287 -5.111 12.561 1.00 95.94 210 CYS A N 1
ATOM 1559 C CA . CYS A 1 210 ? -2.842 -5.118 13.915 1.00 95.94 210 CYS A CA 1
ATOM 1560 C C . CYS A 1 210 ? -1.877 -5.778 14.904 1.00 95.94 210 CYS A C 1
ATOM 1562 O O . CYS A 1 210 ? -1.681 -5.270 16.008 1.00 95.94 210 CYS A O 1
ATOM 1564 N N . ALA A 1 211 ? -1.262 -6.893 14.517 1.00 94.69 211 ALA A N 1
ATOM 1565 C CA . ALA A 1 211 ? -0.363 -7.643 15.378 1.00 94.69 211 ALA A CA 1
ATOM 1566 C C . ALA A 1 211 ? 0.936 -6.880 15.675 1.00 94.69 211 ALA A C 1
ATOM 1568 O O . ALA A 1 211 ? 1.307 -6.729 16.843 1.00 94.69 211 ALA A O 1
ATOM 1569 N N . THR A 1 212 ? 1.589 -6.321 14.653 1.00 93.69 212 THR A N 1
ATOM 1570 C CA . THR A 1 212 ? 2.794 -5.493 14.835 1.00 93.69 212 THR A CA 1
ATOM 1571 C C . THR A 1 212 ? 2.487 -4.215 15.618 1.00 93.69 212 THR A C 1
ATOM 1573 O O . THR A 1 212 ? 3.257 -3.817 16.496 1.00 93.69 212 THR A O 1
ATOM 1576 N N . SER A 1 213 ? 1.333 -3.591 15.368 1.00 94.56 213 SER A N 1
ATOM 1577 C CA . SER A 1 213 ? 0.869 -2.426 16.128 1.00 94.56 213 SER A CA 1
ATOM 1578 C C . SER A 1 213 ? 0.599 -2.768 17.592 1.00 94.56 213 SER A C 1
ATOM 1580 O O . SER A 1 213 ? 0.978 -1.998 18.467 1.00 94.56 213 SER A O 1
ATOM 1582 N N . ALA A 1 214 ? 0.013 -3.930 17.889 1.00 94.19 214 ALA A N 1
ATOM 1583 C CA . ALA A 1 214 ? -0.225 -4.365 19.264 1.00 94.19 214 ALA A CA 1
ATOM 1584 C C . ALA A 1 214 ? 1.081 -4.556 20.054 1.00 94.19 214 ALA A C 1
ATOM 1586 O O . ALA A 1 214 ? 1.165 -4.109 21.199 1.00 94.19 214 ALA A O 1
ATOM 1587 N N . LEU A 1 215 ? 2.118 -5.136 19.437 1.00 91.38 215 LEU A N 1
ATOM 1588 C CA . LEU A 1 215 ? 3.453 -5.246 20.046 1.00 91.38 215 LEU A CA 1
ATOM 1589 C C . LEU A 1 215 ? 4.035 -3.868 20.382 1.00 91.38 215 LEU A C 1
ATOM 1591 O O . LEU A 1 215 ? 4.507 -3.646 21.495 1.00 91.38 215 LEU A O 1
ATOM 1595 N N . ARG A 1 216 ? 3.937 -2.913 19.449 1.00 90.62 216 ARG A N 1
ATOM 1596 C CA . ARG A 1 216 ? 4.421 -1.531 19.635 1.00 90.62 216 ARG A CA 1
ATOM 1597 C C . ARG A 1 216 ? 3.714 -0.789 20.775 1.00 90.62 216 ARG A C 1
ATOM 1599 O O . ARG A 1 216 ? 4.275 0.158 21.314 1.00 90.62 216 ARG A O 1
ATOM 1606 N N . LEU A 1 217 ? 2.506 -1.213 21.148 1.00 90.94 217 LEU A N 1
ATOM 1607 C CA . LEU A 1 217 ? 1.737 -0.645 22.259 1.00 90.94 217 LEU A CA 1
ATOM 1608 C C . LEU A 1 217 ? 1.984 -1.323 23.612 1.00 90.94 217 LEU A C 1
ATOM 1610 O O . LEU A 1 217 ? 1.374 -0.922 24.603 1.00 90.94 217 LEU A O 1
ATOM 1614 N N . GLY A 1 218 ? 2.880 -2.311 23.671 1.00 90.06 218 GLY A N 1
ATOM 1615 C CA . GLY A 1 218 ? 3.278 -2.964 24.918 1.00 90.06 218 GLY A CA 1
ATOM 1616 C C . GLY A 1 218 ? 2.567 -4.285 25.215 1.00 90.06 218 GLY A C 1
ATOM 1617 O O . GLY A 1 218 ? 2.635 -4.761 26.353 1.00 90.06 218 GLY A O 1
ATOM 1618 N N . ALA A 1 219 ? 1.914 -4.906 24.224 1.00 92.44 219 ALA A N 1
ATOM 1619 C CA . ALA A 1 219 ? 1.428 -6.275 24.374 1.00 92.44 219 ALA A CA 1
ATOM 1620 C C . ALA A 1 219 ? 2.607 -7.207 24.698 1.00 92.44 219 ALA A C 1
ATOM 1622 O O . ALA A 1 219 ? 3.608 -7.217 23.984 1.00 92.44 219 ALA A O 1
ATOM 1623 N N . SER A 1 220 ? 2.491 -8.013 25.758 1.00 90.50 220 SER A N 1
ATOM 1624 C CA . SER A 1 220 ? 3.568 -8.928 26.160 1.00 90.50 220 SER A CA 1
ATOM 1625 C C . SER A 1 220 ? 3.680 -10.133 25.231 1.00 90.50 220 SER A C 1
ATOM 1627 O O . SER A 1 220 ? 4.738 -10.747 25.132 1.00 90.50 220 SER A O 1
ATOM 1629 N N . ARG A 1 221 ? 2.579 -10.485 24.559 1.00 89.75 221 ARG A N 1
ATOM 1630 C CA . ARG A 1 221 ? 2.523 -11.541 23.548 1.00 89.75 221 ARG A CA 1
ATOM 1631 C C . ARG A 1 221 ? 1.353 -11.298 22.609 1.00 89.75 221 ARG A C 1
ATOM 1633 O O . ARG A 1 221 ? 0.248 -11.009 23.064 1.00 89.75 221 ARG A O 1
ATOM 1640 N N . VAL A 1 222 ? 1.587 -11.482 21.315 1.00 92.19 222 VAL A N 1
ATOM 1641 C CA . VAL A 1 222 ? 0.549 -11.433 20.283 1.00 92.19 222 VAL A CA 1
ATOM 1642 C C . VAL A 1 222 ? 0.412 -12.809 19.641 1.00 92.19 222 VAL A C 1
ATOM 1644 O O . VAL A 1 222 ? 1.407 -13.468 19.351 1.00 92.19 222 VAL A O 1
ATOM 1647 N N . THR A 1 223 ? -0.821 -13.258 19.440 1.00 91.50 223 THR A N 1
ATOM 1648 C CA . THR A 1 223 ? -1.141 -14.526 18.781 1.00 91.50 223 THR A CA 1
ATOM 1649 C C . THR A 1 223 ? -2.085 -14.253 17.623 1.00 91.50 223 THR A C 1
ATOM 1651 O O . THR A 1 223 ? -3.198 -13.770 17.826 1.00 91.50 223 THR A O 1
ATOM 1654 N N . VAL A 1 224 ? -1.628 -14.544 16.405 1.00 92.06 224 VAL A N 1
ATOM 1655 C CA . VAL A 1 224 ? -2.435 -14.419 15.189 1.00 92.06 224 VAL A CA 1
ATOM 1656 C C . VAL A 1 224 ? -3.146 -15.746 14.951 1.00 92.06 224 VAL A C 1
ATOM 1658 O O . VAL A 1 224 ? -2.497 -16.773 14.773 1.00 92.06 224 VAL A O 1
ATOM 1661 N N . VAL A 1 225 ? -4.476 -15.724 14.977 1.00 91.50 225 VAL A N 1
ATOM 1662 C CA . VAL A 1 225 ? -5.340 -16.899 14.831 1.00 91.50 225 VAL A CA 1
ATOM 1663 C C . VAL A 1 225 ? -6.109 -16.790 13.525 1.00 91.50 225 VAL A C 1
ATOM 1665 O O . VAL A 1 225 ? -6.692 -15.754 13.193 1.00 91.50 225 VAL A O 1
ATOM 1668 N N . PHE A 1 226 ? -6.142 -17.882 12.775 1.00 89.69 226 PHE A N 1
ATOM 1669 C CA . PHE A 1 226 ? -6.815 -17.947 11.491 1.00 89.69 226 PHE A CA 1
ATOM 1670 C C . PHE A 1 226 ? -7.405 -19.333 11.260 1.00 89.69 226 PHE A C 1
ATOM 1672 O O . PHE A 1 226 ? -6.916 -20.339 11.750 1.00 89.69 226 PHE A O 1
ATOM 1679 N N . ARG A 1 227 ? -8.494 -19.373 10.491 1.00 87.81 227 ARG A N 1
ATOM 1680 C CA . ARG A 1 227 ? -9.347 -20.562 10.314 1.00 87.81 227 ARG A CA 1
ATOM 1681 C C . ARG A 1 227 ? -8.804 -21.640 9.359 1.00 87.81 227 ARG A C 1
ATOM 1683 O O . ARG A 1 227 ? -9.527 -22.574 9.042 1.00 87.81 227 ARG A O 1
ATOM 1690 N N . LYS A 1 228 ? -7.633 -21.436 8.752 1.00 87.94 228 LYS A N 1
ATOM 1691 C CA . LYS A 1 228 ? -7.051 -22.321 7.719 1.00 87.94 228 LYS A CA 1
ATOM 1692 C C . LYS A 1 228 ? -5.635 -22.738 8.131 1.00 87.94 228 LYS A C 1
ATOM 1694 O O . LYS A 1 228 ? -5.103 -22.188 9.081 1.00 87.94 228 LYS A O 1
ATOM 1699 N N . GLY A 1 229 ? -5.025 -23.663 7.386 1.00 82.31 229 GLY A N 1
ATOM 1700 C CA . GLY A 1 229 ? -3.588 -23.967 7.460 1.00 82.31 229 GLY A CA 1
ATOM 1701 C C . GLY A 1 229 ? -2.694 -22.760 7.131 1.00 82.31 229 GLY A C 1
ATOM 1702 O O . GLY A 1 229 ? -3.181 -21.778 6.567 1.00 82.31 229 GLY A O 1
ATOM 1703 N N . PHE A 1 230 ? -1.384 -22.848 7.400 1.00 83.62 230 PHE A N 1
ATOM 1704 C CA . PHE A 1 230 ? -0.386 -21.830 7.003 1.00 83.62 230 PHE A CA 1
ATOM 1705 C C . PHE A 1 230 ? -0.432 -21.491 5.505 1.00 83.62 230 PHE A C 1
ATOM 1707 O O . PHE A 1 230 ? -0.262 -20.337 5.127 1.00 83.62 230 PHE A O 1
ATOM 1714 N N . THR A 1 231 ? -0.756 -22.465 4.652 1.00 84.50 231 THR A N 1
ATOM 1715 C CA . THR A 1 231 ? -0.964 -22.264 3.205 1.00 84.50 231 THR A CA 1
ATOM 1716 C C . THR A 1 231 ? -2.164 -21.370 2.873 1.00 84.50 231 THR A C 1
ATOM 1718 O O . THR A 1 231 ? -2.328 -20.942 1.737 1.00 84.50 231 THR A O 1
ATOM 1721 N N . GLY A 1 232 ? -3.032 -21.094 3.850 1.00 83.06 232 GLY A N 1
ATOM 1722 C CA . GLY A 1 232 ? -4.180 -20.201 3.734 1.00 83.06 232 GLY A CA 1
ATOM 1723 C C . GLY A 1 232 ? -3.907 -18.753 4.148 1.00 83.06 232 GLY A C 1
ATOM 1724 O O . GLY A 1 232 ? -4.865 -17.970 4.190 1.00 83.06 232 GLY A O 1
ATOM 1725 N N . ILE A 1 233 ? -2.661 -18.397 4.484 1.00 88.81 233 ILE A N 1
ATOM 1726 C CA . ILE A 1 233 ? -2.255 -17.006 4.713 1.00 88.81 233 ILE A CA 1
ATOM 1727 C C . ILE A 1 233 ? -2.337 -16.239 3.389 1.00 88.81 233 ILE A C 1
ATOM 1729 O O . ILE A 1 233 ? -1.930 -16.732 2.345 1.00 88.81 233 ILE A O 1
ATOM 1733 N N . ARG A 1 234 ? -2.929 -15.043 3.439 1.00 90.12 234 ARG A N 1
ATOM 1734 C CA . ARG A 1 234 ? -3.129 -14.151 2.286 1.00 90.12 234 ARG A CA 1
ATOM 1735 C C . ARG A 1 234 ? -2.128 -13.001 2.231 1.00 90.12 234 ARG A C 1
ATOM 1737 O O . ARG A 1 234 ? -2.035 -12.370 1.192 1.00 90.12 234 ARG A O 1
ATOM 1744 N N . ALA A 1 235 ? -1.481 -12.681 3.351 1.00 89.50 235 ALA A N 1
ATOM 1745 C CA . ALA A 1 235 ? -0.417 -11.686 3.377 1.00 89.50 235 ALA A CA 1
ATOM 1746 C C . ALA A 1 235 ? 0.841 -12.262 2.721 1.00 89.50 235 ALA A C 1
ATOM 1748 O O . ALA A 1 235 ? 1.117 -13.457 2.862 1.00 89.50 235 ALA A O 1
ATOM 1749 N N . VAL A 1 236 ? 1.602 -11.410 2.041 1.00 88.50 236 VAL A N 1
ATOM 1750 C CA . VAL A 1 236 ? 2.856 -11.822 1.404 1.00 88.50 236 VAL A CA 1
ATOM 1751 C C . VAL A 1 236 ? 3.933 -12.176 2.437 1.00 88.50 236 VAL A C 1
ATOM 1753 O O . VAL A 1 236 ? 3.890 -11.668 3.563 1.00 88.50 236 VAL A O 1
ATOM 1756 N N . PRO A 1 237 ? 4.915 -13.032 2.092 1.00 87.75 237 PRO A N 1
ATOM 1757 C CA . PRO A 1 237 ? 5.949 -13.471 3.029 1.00 87.75 237 PRO A CA 1
ATOM 1758 C C . PRO A 1 237 ? 6.712 -12.327 3.705 1.00 87.75 237 PRO A C 1
ATOM 1760 O O . PRO A 1 237 ? 7.063 -12.443 4.878 1.00 87.75 237 PRO A O 1
ATOM 1763 N N . GLU A 1 238 ? 6.932 -11.214 3.003 1.00 87.62 238 GLU A N 1
ATOM 1764 C CA . GLU A 1 238 ? 7.612 -10.034 3.547 1.00 87.62 238 GLU A CA 1
ATOM 1765 C C . GLU A 1 238 ? 6.810 -9.401 4.692 1.00 87.62 238 GLU A C 1
ATOM 1767 O O . GLU A 1 238 ? 7.386 -9.001 5.702 1.00 87.62 238 GLU A O 1
ATOM 1772 N N . GLU A 1 239 ? 5.480 -9.379 4.573 1.00 87.56 239 GLU A N 1
ATOM 1773 C CA . GLU A 1 239 ? 4.579 -8.839 5.594 1.00 87.56 239 GLU A CA 1
ATOM 1774 C C . GLU A 1 239 ? 4.491 -9.768 6.812 1.00 87.56 239 GLU A C 1
ATOM 1776 O O . GLU A 1 239 ? 4.548 -9.324 7.961 1.00 87.56 239 GLU A O 1
ATOM 1781 N N . VAL A 1 240 ? 4.448 -11.084 6.578 1.00 87.06 240 VAL A N 1
ATOM 1782 C CA . VAL A 1 240 ? 4.535 -12.093 7.649 1.00 87.06 240 VAL A CA 1
ATOM 1783 C C . VAL A 1 240 ? 5.883 -11.999 8.375 1.00 87.06 240 VAL A C 1
ATOM 1785 O O . VAL A 1 240 ? 5.945 -12.113 9.604 1.00 87.06 240 VAL A O 1
ATOM 1788 N N . GLY A 1 241 ? 6.960 -11.740 7.628 1.00 83.19 241 GLY A N 1
ATOM 1789 C CA . GLY A 1 241 ? 8.325 -11.590 8.127 1.00 83.19 241 GLY A CA 1
ATOM 1790 C C . GLY A 1 241 ? 8.486 -10.483 9.169 1.00 83.19 241 GLY A C 1
ATOM 1791 O O . GLY A 1 241 ? 9.301 -10.630 10.080 1.00 83.19 241 GLY A O 1
ATOM 1792 N N . HIS A 1 242 ? 7.654 -9.435 9.138 1.00 80.44 242 HIS A N 1
ATOM 1793 C CA . HIS A 1 242 ? 7.650 -8.379 10.160 1.00 80.44 242 HIS A CA 1
ATOM 1794 C C . HIS A 1 242 ? 7.303 -8.885 11.572 1.00 80.44 242 HIS A C 1
ATOM 1796 O O . HIS A 1 242 ? 7.648 -8.236 12.561 1.00 80.44 242 HIS A O 1
ATOM 1802 N N . ILE A 1 243 ? 6.645 -10.044 11.681 1.00 74.31 243 ILE A N 1
ATOM 1803 C CA . ILE A 1 243 ? 6.330 -10.715 12.955 1.00 74.31 243 ILE A CA 1
ATOM 1804 C C . ILE A 1 243 ? 7.337 -11.839 13.265 1.00 74.31 243 ILE A C 1
ATOM 1806 O O . ILE A 1 243 ? 7.409 -12.314 14.396 1.00 74.31 243 ILE A O 1
ATOM 1810 N N . GLY A 1 244 ? 8.159 -12.240 12.288 1.00 56.19 244 GLY A N 1
ATOM 1811 C CA . GLY A 1 244 ? 8.995 -13.449 12.280 1.00 56.19 244 GLY A CA 1
ATOM 1812 C C . GLY A 1 244 ? 10.062 -13.577 13.375 1.00 56.19 244 GLY A C 1
ATOM 1813 O O . GLY A 1 244 ? 10.639 -14.648 13.516 1.00 56.19 244 GLY A O 1
ATOM 1814 N N . GLY A 1 245 ? 10.276 -12.559 14.212 1.00 49.22 245 GLY A N 1
ATOM 1815 C CA . GLY A 1 245 ? 11.008 -12.711 15.477 1.00 49.22 245 GLY A CA 1
ATOM 1816 C C . GLY A 1 245 ? 10.235 -13.468 16.574 1.00 49.22 245 GLY A C 1
ATOM 1817 O O . GLY A 1 245 ? 10.751 -13.628 17.674 1.00 49.22 245 GLY A O 1
ATOM 1818 N N . ILE A 1 246 ? 8.992 -13.897 16.309 1.00 47.94 246 ILE A N 1
ATOM 1819 C CA . ILE A 1 246 ? 8.060 -14.498 17.279 1.00 47.94 246 ILE A CA 1
ATOM 1820 C C . ILE A 1 246 ? 7.450 -15.779 16.673 1.00 47.94 246 ILE A C 1
ATOM 1822 O O . ILE A 1 246 ? 6.238 -15.900 16.493 1.00 47.94 246 ILE A O 1
ATOM 1826 N N . GLN A 1 247 ? 8.296 -16.738 16.290 1.00 43.25 247 GLN A N 1
ATOM 1827 C CA . GLN A 1 247 ? 7.862 -18.011 15.690 1.00 43.25 247 GLN A CA 1
ATOM 1828 C C . GLN A 1 247 ? 7.182 -18.975 16.676 1.00 43.25 247 GLN A C 1
ATOM 1830 O O . GLN A 1 247 ? 6.492 -19.893 16.242 1.00 43.25 247 GLN A O 1
ATOM 1835 N N . ASP A 1 248 ? 7.277 -18.752 17.987 1.00 42.25 248 ASP A N 1
ATOM 1836 C CA . ASP A 1 248 ? 6.846 -19.760 18.963 1.00 42.25 248 ASP A CA 1
ATOM 1837 C C . ASP A 1 248 ? 5.322 -19.915 19.130 1.00 42.25 248 ASP A C 1
ATOM 1839 O O . ASP A 1 248 ? 4.880 -20.764 19.909 1.00 42.25 248 ASP A O 1
ATOM 1843 N N . HIS A 1 249 ? 4.476 -19.076 18.518 1.00 48.00 249 HIS A N 1
ATOM 1844 C CA . HIS A 1 249 ? 3.117 -18.870 19.053 1.00 48.00 249 HIS A CA 1
ATOM 1845 C C . HIS A 1 249 ? 1.968 -18.836 18.033 1.00 48.00 249 HIS A C 1
ATOM 1847 O O . HIS A 1 249 ? 0.891 -18.333 18.362 1.00 48.00 249 HIS A O 1
ATOM 1853 N N . LEU A 1 250 ? 2.147 -19.390 16.833 1.00 46.78 250 LEU A N 1
ATOM 1854 C CA . LEU A 1 250 ? 1.057 -19.587 15.868 1.00 46.78 250 LEU A CA 1
ATOM 185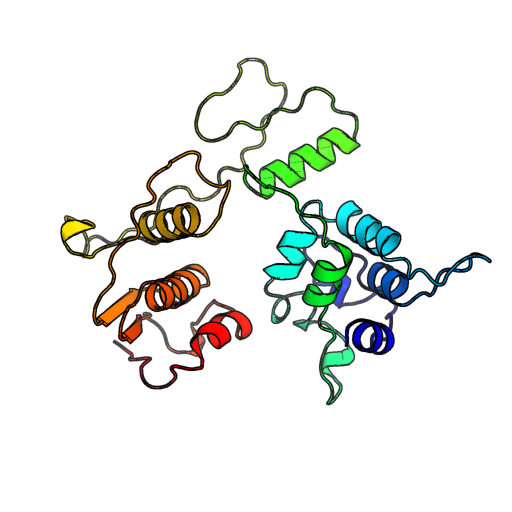5 C C . LEU A 1 250 ? 0.308 -20.883 16.210 1.00 46.78 250 LEU A C 1
ATOM 1857 O O . LEU A 1 250 ? 0.699 -21.966 15.787 1.00 46.78 250 LEU A O 1
ATOM 1861 N N . ASN A 1 251 ? -0.753 -20.770 17.011 1.00 41.31 251 ASN A N 1
ATOM 1862 C CA . ASN A 1 251 ? -1.598 -21.908 17.373 1.00 41.31 251 ASN A CA 1
ATOM 1863 C C . ASN A 1 251 ? -2.822 -21.992 16.458 1.00 41.31 251 ASN A C 1
ATOM 1865 O O . ASN A 1 251 ? -3.533 -21.005 16.258 1.00 41.31 251 ASN A O 1
ATOM 1869 N N . TYR A 1 252 ? -3.071 -23.198 15.955 1.00 36.66 252 TYR A N 1
ATOM 1870 C CA . TYR A 1 252 ? -4.309 -23.572 15.284 1.00 36.66 252 TYR A CA 1
ATOM 1871 C C . TYR A 1 252 ? -5.445 -23.721 16.305 1.00 36.66 252 TYR A C 1
ATOM 1873 O O . TYR A 1 252 ? -5.223 -24.248 17.398 1.00 36.66 252 TYR A O 1
ATOM 1881 N N . CYS A 1 253 ? -6.644 -23.260 15.943 1.00 31.41 253 CYS A N 1
ATOM 1882 C CA . CYS A 1 253 ? -7.900 -23.673 16.573 1.00 31.41 253 CYS A CA 1
ATOM 1883 C C . CYS A 1 253 ? -8.572 -24.725 15.696 1.00 31.41 253 CYS A C 1
ATOM 1885 O O . CYS A 1 253 ? -8.542 -24.536 14.456 1.00 31.41 253 CYS A O 1
#

InterPro domains:
  IPR009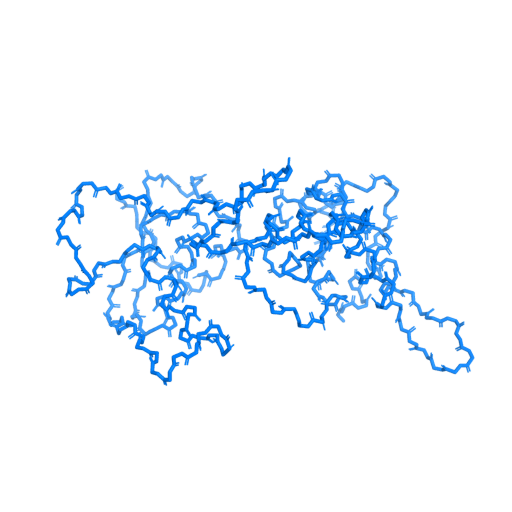051 Alpha-helical ferredoxin [G3DSA:1.10.1060.10] (1-108)
  IPR028261 Dihydroprymidine dehydrogenase domain II [PF14691] (4-105)
  IPR036188 FAD/NAD(P)-binding domain superfamily [G3DSA:3.50.50.60] (109-141)
  IPR036188 FAD/NAD(P)-binding domain superfamily [G3DSA:3.50.50.60] (150-247)

Foldseek 3Di:
DLLVLLVPAPLDDVFQLLVQDPLSQSLSQLSVQQNDFDDDPPDGDRRLVRSQCSQCVSAVCQLVCLPDPLSCSGSQVRAPCCPPPVGGRSSSPNSNVSNVDDDDDDDDRVLVRVQVVCVVVVDPDRDDDDDDDDDPPDPDDDDDNPDQDFDDDPVCPPPDVVNVDDTLNRQVVLLCVVPDPPNDPDPDRDHRQAEEEAEFEDQALSSLSNQLSSVVNHYPYYEYEYADPPVPRPYRPVSVVSCVVHPPHHDYD

Secondary structure (DSSP, 8-state):
-HHHHHHH----TT-HHHHTSTT---HHHHHHHHHPBP--SS---B-HHHHHHHHHHH-TTHHHHHHH--GGGTTTTT-GGGGSTT----HHHHHHHHT-S-----S-HHHHHHHHHHHHTT--------SS---TT-S---------SPPP-GGGTT--GGGT---HHHHHHHHHHHHSTTS---S--------EEEEEE-SSHHHHHHHHHHHHTTEEEEEEE-SS-GGG--S-HHHHHTTTT-GGG----

Sequence (253 aa):
MIIEGCLRCLKCADAPCQKSCPTQLDVKAFITSISNKGSLYIQRFQNYYGAARQILSDNPLGLTCGMICPTSDLCVGSCNLQATEEGPINIGGLQQFACDVKISQRCGPASISCASFLARLGYTDVTIYEKKDYANGAKAVFIGIGMPEPKKVDVFDGLTQRHGFYTSKDFLPMVAAASKPGMCACSQKQLPSLRGRVIVLGAGDTAFDCATSALRLGASRVTVVFRKGFTGIRAVPEEVGHIGGIQDHLNYC

Radius of gyration: 21.68 Å; chains: 1; bounding box: 56×47×52 Å

pLDDT: mean 85.9, std 14.57, range [31.41, 98.38]